Protein 6FCC (pdb70)

Structure (mmCIF, N/CA/C/O backbone):
data_6FCC
#
_entry.id   6FCC
#
_cell.length_a   70.980
_cell.length_b   33.870
_cell.length_c   92.367
_cell.angle_alpha   90.000
_cell.angle_beta   105.920
_cell.angle_gamma   90.000
#
_symmetry.space_group_name_H-M   'I 1 2 1'
#
loop_
_entity.id
_entity.type
_entity.pdbx_description
1 polymer 'ATP phosphoribosyltransferase'
2 non-polymer 'L(+)-TARTARIC ACID'
3 water water
#
loop_
_atom_site.group_PDB
_atom_site.id
_atom_site.type_symbol
_atom_site.label_atom_id
_atom_site.label_alt_id
_atom_site.label_comp_id
_atom_site.label_asym_id
_atom_site.label_entity_id
_atom_site.label_seq_id
_atom_site.pdbx_PDB_ins_code
_atom_site.Cartn_x
_atom_site.Cartn_y
_atom_site.Cartn_z
_atom_site.occupancy
_atom_site.B_iso_or_equiv
_atom_site.auth_seq_id
_atom_site.auth_comp_id
_atom_site.auth_asym_id
_atom_site.auth_atom_id
_atom_site.pdbx_PDB_model_num
ATOM 1 N N . PHE A 1 22 ? 16.670 -14.427 22.391 1.00 35.66 21 PHE A N 1
ATOM 2 C CA . PHE A 1 22 ? 15.872 -13.792 21.292 1.00 34.39 21 PHE A CA 1
ATOM 3 C C . PHE A 1 22 ? 14.816 -14.747 20.732 1.00 33.07 21 PHE A C 1
ATOM 4 O O . PHE A 1 22 ? 15.150 -15.737 20.084 1.00 35.22 21 PHE A O 1
ATOM 12 N N . LEU A 1 23 ? 13.547 -14.423 20.960 1.00 31.25 22 LEU A N 1
ATOM 13 C CA . LEU A 1 23 ? 12.431 -15.304 20.616 1.00 30.28 22 LEU A CA 1
ATOM 14 C C . LEU A 1 23 ? 11.826 -15.060 19.223 1.00 26.82 22 LEU A C 1
ATOM 15 O O . LEU A 1 23 ? 10.947 -15.808 18.790 1.00 28.54 22 LEU A O 1
ATOM 20 N N . GLY A 1 24 ? 12.285 -14.026 18.528 1.00 23.02 23 GLY A N 1
ATOM 21 C CA . GLY A 1 24 ? 11.734 -13.666 17.233 1.00 20.08 23 GLY A CA 1
ATOM 22 C C . GLY A 1 24 ? 12.359 -14.410 16.071 1.00 18.03 23 GLY A C 1
ATOM 23 O O . GLY A 1 24 ? 12.878 -15.520 16.222 1.00 17.34 23 GLY A O 1
ATOM 24 N N . LEU A 1 25 ? 12.284 -13.790 14.896 1.00 15.26 24 LEU A N 1
ATOM 25 C CA . LEU A 1 25 ? 12.865 -14.346 13.683 1.00 13.94 24 LEU A CA 1
ATOM 26 C C . LEU A 1 25 ? 14.201 -13.682 13.407 1.00 12.80 24 LEU A C 1
ATOM 27 O O . LEU A 1 25 ? 14.349 -12.488 13.619 1.00 12.73 24 LEU A O 1
ATOM 32 N N . THR A 1 26 ? 15.151 -14.463 12.905 1.00 11.76 25 THR A N 1
ATOM 33 C CA . THR A 1 26 ? 16.448 -13.974 12.463 1.00 10.99 25 THR A CA 1
ATOM 34 C C . THR A 1 26 ? 16.574 -14.179 10.943 1.00 10.70 25 THR A C 1
ATOM 35 O O . THR A 1 26 ? 16.523 -15.321 10.448 1.00 10.47 25 THR A O 1
ATOM 39 N N . LEU A 1 27 ? 16.705 -13.068 10.217 1.00 10.34 26 LEU A N 1
ATOM 40 C CA . LEU A 1 27 ? 16.779 -13.074 8.761 1.00 10.47 26 LEU A CA 1
ATOM 41 C C . LEU A 1 27 ? 18.229 -12.934 8.283 1.00 10.63 26 LEU A C 1
ATOM 42 O O . LEU A 1 27 ? 18.917 -11.982 8.639 1.00 10.64 26 LEU A O 1
ATOM 47 N N . ALA A 1 28 ? 18.682 -13.874 7.461 1.00 10.87 27 ALA A N 1
ATOM 48 C CA . ALA A 1 28 ? 20.031 -13.804 6.881 1.00 11.30 27 ALA A CA 1
ATOM 49 C C . ALA A 1 28 ? 20.019 -13.147 5.508 1.00 11.71 27 ALA A C 1
ATOM 50 O O . ALA A 1 28 ? 19.381 -13.652 4.598 1.00 11.52 27 ALA A O 1
ATOM 52 N N . LEU A 1 29 ? 20.732 -12.029 5.372 1.00 12.25 28 LEU A N 1
ATOM 53 C CA . LEU A 1 29 ? 20.927 -11.367 4.083 1.00 13.31 28 LEU A CA 1
ATOM 54 C C . LEU A 1 29 ? 22.412 -11.254 3.767 1.00 13.55 28 LEU A C 1
ATOM 55 O O . LEU A 1 29 ? 23.254 -11.602 4.582 1.00 13.45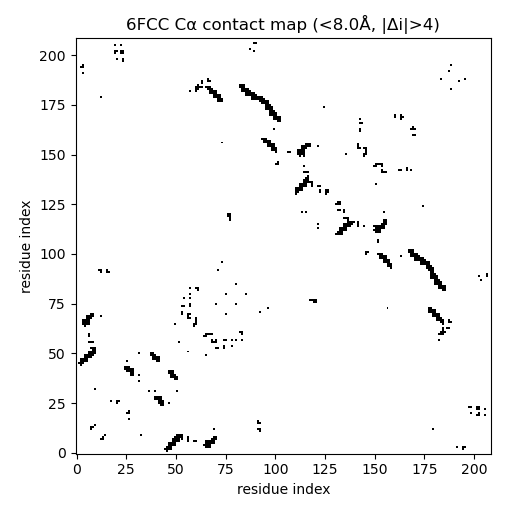 28 LEU A O 1
ATOM 6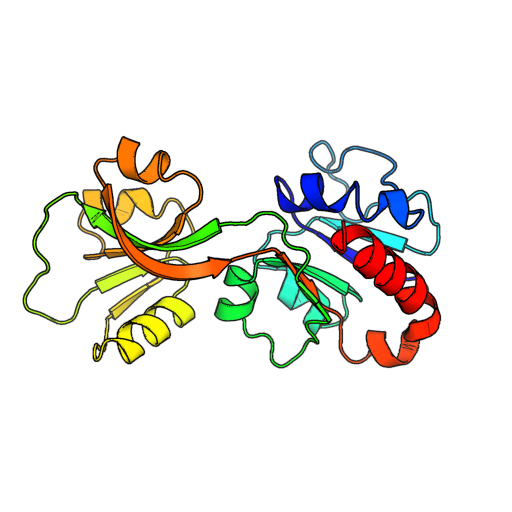0 N N . SER A 1 30 ? 22.717 -10.794 2.561 1.00 14.58 29 SER A N 1
ATOM 61 C CA . SER A 1 30 ? 24.087 -10.451 2.174 1.00 15.33 29 SER A CA 1
ATOM 62 C C . SER A 1 30 ? 24.125 -9.047 1.589 1.00 16.76 29 SER A C 1
ATOM 63 O O . SER A 1 30 ? 23.084 -8.515 1.191 1.00 16.66 29 SER A O 1
ATOM 66 N N . LYS A 1 31 ? 25.325 -8.460 1.542 1.00 18.17 30 LYS A N 1
ATOM 67 C CA . LYS A 1 31 ? 25.528 -7.082 1.057 1.00 19.75 30 LYS A CA 1
ATOM 68 C C . LYS A 1 31 ? 25.324 -6.930 -0.448 1.00 19.44 30 LYS A C 1
ATOM 69 O O . LYS A 1 31 ? 25.231 -7.910 -1.185 1.00 18.48 30 LYS A O 1
ATOM 75 N N . GLY A 1 32 ? 25.268 -5.675 -0.888 1.00 19.81 31 GLY A N 1
ATOM 76 C CA . GLY A 1 32 ? 25.134 -5.344 -2.304 1.00 19.75 31 GLY A CA 1
ATOM 77 C C . GLY A 1 32 ? 23.711 -5.509 -2.785 1.00 20.37 31 GLY A C 1
ATOM 78 O O . GLY A 1 32 ? 22.762 -5.139 -2.086 1.00 18.92 31 GLY A O 1
ATOM 79 N N . ARG A 1 33 ? 23.569 -6.096 -3.968 1.00 21.29 32 ARG A N 1
ATOM 80 C CA . ARG A 1 33 ? 22.294 -6.133 -4.679 1.00 22.04 32 ARG A CA 1
ATOM 81 C C . ARG A 1 33 ? 21.181 -6.854 -3.908 1.00 20.86 32 ARG A C 1
ATOM 82 O O . ARG A 1 33 ? 20.027 -6.434 -3.950 1.00 19.00 32 ARG A O 1
ATOM 90 N N . ILE A 1 34 ? 21.536 -7.932 -3.208 1.00 20.33 33 ILE A N 1
ATOM 91 C CA . ILE A 1 34 ? 20.556 -8.703 -2.439 1.00 20.05 33 ILE A CA 1
ATOM 92 C C . ILE A 1 34 ? 19.948 -7.853 -1.324 1.00 18.76 33 ILE A C 1
ATOM 93 O O . ILE A 1 34 ? 18.729 -7.834 -1.171 1.00 18.14 33 ILE A O 1
ATOM 98 N N . LEU A 1 35 ? 20.791 -7.161 -0.559 1.00 17.82 34 LEU A N 1
ATOM 99 C CA . LEU A 1 35 ? 20.307 -6.250 0.480 1.00 17.33 34 LEU A CA 1
ATOM 100 C C . LEU A 1 35 ? 19.461 -5.114 -0.121 1.00 17.08 34 LEU A C 1
ATOM 101 O O . LEU A 1 35 ? 18.327 -4.874 0.297 1.00 15.89 34 LEU A O 1
ATOM 106 N N . GLU A 1 36 ? 20.037 -4.445 -1.112 1.00 17.22 35 GLU A N 1
ATOM 107 C CA . GLU A 1 36 ? 19.388 -3.351 -1.820 1.00 17.82 35 GLU A CA 1
ATOM 108 C C . GLU A 1 36 ? 17.984 -3.718 -2.309 1.00 17.19 35 GLU A C 1
ATOM 109 O O . GLU A 1 36 ? 17.022 -2.995 -2.046 1.00 16.82 35 GLU A O 1
ATOM 115 N N . GLU A 1 37 ? 17.875 -4.856 -2.988 1.00 16.58 36 GLU A N 1
ATOM 116 C CA . GLU A 1 37 ? 16.615 -5.279 -3.594 1.00 16.52 36 GLU A CA 1
ATOM 117 C C . GLU A 1 37 ? 15.670 -6.003 -2.628 1.00 15.45 36 GLU A C 1
ATOM 118 O O . GLU A 1 37 ? 14.477 -6.104 -2.913 1.00 14.73 36 GLU A O 1
ATOM 124 N N . THR A 1 38 ? 16.178 -6.500 -1.498 1.00 14.48 37 THR A N 1
ATOM 125 C CA . THR A 1 38 ? 15.296 -7.078 -0.470 1.00 14.12 37 THR A CA 1
ATOM 126 C C . THR A 1 38 ? 14.607 -6.012 0.378 1.00 13.87 37 THR A C 1
ATOM 127 O O . THR A 1 38 ? 13.488 -6.220 0.827 1.00 12.89 37 THR A O 1
ATOM 131 N N . MET A 1 39 ? 15.279 -4.885 0.612 1.00 14.59 38 MET A N 1
ATOM 132 C CA . MET A 1 39 ? 14.754 -3.853 1.523 1.00 14.92 38 MET A CA 1
ATOM 133 C C . MET A 1 39 ? 13.336 -3.352 1.202 1.00 14.74 38 MET A C 1
ATOM 134 O O . MET A 1 39 ? 12.543 -3.206 2.121 1.00 15.04 38 MET A O 1
ATOM 139 N N . PRO A 1 40 ? 13.010 -3.113 -0.083 1.00 14.86 39 PRO A N 1
ATOM 140 C CA . PRO A 1 40 ? 11.621 -2.783 -0.439 1.00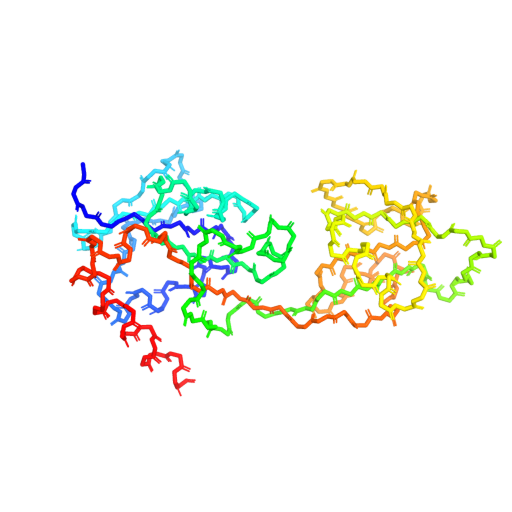 15.09 39 PRO A CA 1
ATOM 141 C C . PRO A 1 40 ? 10.596 -3.844 -0.046 1.00 15.07 39 PRO A C 1
ATOM 142 O O . PRO A 1 40 ? 9.514 -3.495 0.429 1.00 15.31 39 PRO A O 1
ATOM 146 N N A LEU A 1 41 ? 10.925 -5.118 -0.259 0.40 15.10 40 LEU A N 1
ATOM 147 N N B LEU A 1 41 ? 10.946 -5.113 -0.231 0.60 14.98 40 LEU A N 1
ATOM 148 C CA A LEU A 1 41 ? 10.053 -6.221 0.152 0.40 15.26 40 LEU A CA 1
ATOM 149 C CA B LEU A 1 41 ? 10.064 -6.217 0.142 0.60 15.17 40 LEU A CA 1
ATOM 150 C C A LEU A 1 41 ? 9.860 -6.245 1.663 0.40 14.95 40 LEU A C 1
ATOM 151 C C B LEU A 1 41 ? 9.865 -6.249 1.655 0.60 14.85 40 LEU A C 1
ATOM 152 O O A LEU A 1 41 ? 8.737 -6.417 2.139 0.40 15.03 40 LEU A O 1
ATOM 153 O O B LEU A 1 41 ? 8.740 -6.419 2.126 0.60 14.99 40 LEU A O 1
ATOM 162 N N . LEU A 1 42 ? 10.951 -6.070 2.407 1.00 14.71 41 LEU A N 1
ATOM 163 C CA . LEU A 1 42 ? 10.882 -5.945 3.868 1.00 14.79 41 LEU A CA 1
ATOM 164 C C . LEU A 1 42 ? 10.073 -4.723 4.306 1.00 15.28 41 LEU A C 1
ATOM 165 O O . LEU A 1 42 ? 9.276 -4.818 5.249 1.00 15.16 41 LEU A O 1
ATOM 170 N N . ARG A 1 43 ? 10.256 -3.596 3.612 1.00 15.48 42 ARG A N 1
ATOM 171 C CA . ARG A 1 43 ? 9.514 -2.372 3.947 1.00 15.81 42 ARG A CA 1
ATOM 172 C C . ARG A 1 43 ? 8.015 -2.590 3.836 1.00 15.72 42 ARG A C 1
ATOM 173 O O . ARG A 1 43 ? 7.277 -2.220 4.745 1.00 15.35 42 ARG A O 1
ATOM 181 N N . ALA A 1 44 ? 7.573 -3.198 2.731 1.00 15.99 43 ALA A N 1
ATOM 182 C CA . ALA A 1 44 ? 6.149 -3.485 2.533 1.00 15.87 43 ALA A CA 1
ATOM 183 C C . ALA A 1 44 ? 5.596 -4.460 3.580 1.00 16.06 43 ALA A C 1
ATOM 184 O O . ALA A 1 44 ? 4.394 -4.456 3.843 1.00 16.50 43 ALA A O 1
ATOM 186 N N . ALA A 1 45 ? 6.464 -5.288 4.171 1.00 15.55 44 ALA A N 1
ATOM 187 C CA . ALA A 1 45 ? 6.091 -6.198 5.259 1.00 15.30 44 ALA A CA 1
ATOM 188 C C . ALA A 1 45 ? 6.282 -5.641 6.682 1.00 15.68 44 ALA A C 1
ATOM 189 O O . ALA A 1 45 ? 6.196 -6.402 7.661 1.00 16.02 44 ALA A O 1
ATOM 191 N N . GLY A 1 46 ? 6.519 -4.334 6.805 1.00 15.54 45 GLY A N 1
ATOM 192 C CA . GLY A 1 46 ? 6.669 -3.682 8.113 1.00 15.74 45 GLY A CA 1
ATOM 193 C C . GLY A 1 46 ? 8.018 -3.869 8.789 1.00 15.52 45 GLY A C 1
ATOM 194 O O . GLY A 1 46 ? 8.125 -3.734 10.005 1.00 15.89 45 GLY A O 1
ATOM 195 N N . VAL A 1 47 ? 9.053 -4.162 8.009 1.00 14.91 46 VAL A N 1
ATOM 196 C CA . VAL A 1 47 ? 10.378 -4.389 8.551 1.00 14.97 46 VAL A CA 1
ATOM 197 C C . VAL A 1 47 ? 11.342 -3.430 7.874 1.00 15.03 46 VAL A C 1
ATOM 198 O O . VAL A 1 47 ? 11.500 -3.459 6.659 1.00 14.59 46 VAL A O 1
ATOM 202 N N . GLU A 1 48 ? 11.981 -2.581 8.674 1.00 15.64 47 GLU A N 1
ATOM 203 C CA . GLU A 1 48 ? 12.990 -1.659 8.177 1.00 15.67 47 GLU A CA 1
ATOM 204 C C . GLU A 1 48 ? 14.217 -1.686 9.066 1.00 15.67 47 GLU A C 1
ATOM 205 O O . GLU A 1 48 ? 14.115 -1.663 10.305 1.00 14.99 47 GLU A O 1
ATOM 211 N N . LEU A 1 49 ? 15.379 -1.716 8.428 1.00 15.37 48 LEU A N 1
ATOM 212 C CA . LEU A 1 49 ? 16.637 -1.544 9.136 1.00 15.33 48 LEU A CA 1
ATOM 213 C C . LEU A 1 49 ? 16.777 -0.128 9.682 1.00 15.72 48 LEU A C 1
ATOM 214 O O . LEU A 1 49 ? 16.300 0.832 9.071 1.00 16.29 48 LEU A O 1
ATOM 219 N N . LEU A 1 50 ? 17.419 -0.012 10.841 1.00 16.11 49 LEU A N 1
ATOM 220 C CA . LEU A 1 50 ? 17.567 1.271 11.527 1.00 16.85 49 LEU A CA 1
ATOM 221 C C . LEU A 1 50 ? 18.881 1.985 11.195 1.00 17.36 49 LEU A C 1
ATOM 222 O O . LEU A 1 50 ? 19.106 3.099 11.662 1.00 17.66 49 LEU A O 1
ATOM 227 N N . GLU A 1 51 ? 19.735 1.355 10.389 1.00 17.38 50 GLU A N 1
ATOM 228 C CA . GLU A 1 51 ? 20.955 1.987 9.894 1.00 17.53 50 GLU A CA 1
ATOM 229 C C . GLU A 1 51 ? 21.416 1.242 8.668 1.00 17.64 50 GLU A C 1
ATOM 230 O O . GLU A 1 51 ? 20.883 0.177 8.368 1.00 17.34 50 GLU A O 1
ATOM 236 N N . ASP A 1 52 ? 22.411 1.789 7.974 1.00 17.99 51 ASP A N 1
ATOM 237 C CA . ASP A 1 52 ? 22.963 1.120 6.794 1.00 18.65 51 ASP A CA 1
ATOM 238 C C . ASP A 1 52 ? 23.952 0.058 7.271 1.00 18.44 51 ASP A C 1
ATOM 239 O O . ASP A 1 52 ? 24.995 0.404 7.814 1.00 17.22 51 ASP A O 1
ATOM 244 N N . PRO A 1 53 ? 23.638 -1.236 7.054 1.00 19.33 52 PRO A N 1
ATOM 245 C CA . PRO A 1 53 ? 24.581 -2.264 7.488 1.00 19.99 52 PRO A CA 1
ATOM 246 C C . PRO A 1 53 ? 25.928 -2.235 6.756 1.00 21.62 52 PRO A C 1
ATOM 247 O O . PRO A 1 53 ? 26.943 -2.592 7.348 1.00 21.95 52 PRO A O 1
ATOM 251 N N . GLU A 1 54 ? 25.931 -1.767 5.508 1.00 22.53 53 GLU A N 1
ATOM 252 C CA . GLU A 1 54 ? 27.159 -1.650 4.713 1.00 25.06 53 GLU A CA 1
ATOM 253 C C . GLU A 1 54 ? 28.214 -0.757 5.397 1.00 25.13 53 GLU A C 1
ATOM 254 O O . GLU A 1 54 ? 29.398 -0.881 5.105 1.00 26.81 53 GLU A O 1
ATOM 260 N N . ALA A 1 55 ? 27.780 0.155 6.271 1.00 25.13 54 ALA A N 1
ATOM 261 C CA . ALA A 1 55 ? 28.677 1.088 6.954 1.00 24.56 54 ALA A CA 1
ATOM 262 C C . ALA A 1 55 ? 28.999 0.723 8.416 1.00 25.01 54 ALA A C 1
ATOM 263 O O . ALA A 1 55 ? 29.626 1.523 9.118 1.00 23.90 54 ALA A O 1
ATOM 265 N N . SER A 1 56 ? 28.597 -0.464 8.879 1.00 25.30 55 SER A N 1
ATOM 266 C CA . SER A 1 56 ? 28.692 -0.805 10.303 1.00 26.04 55 SER A CA 1
ATOM 267 C C . SER A 1 56 ? 29.487 -2.073 10.591 1.00 27.33 55 SER A C 1
ATOM 268 O O . SER A 1 56 ? 29.522 -2.996 9.786 1.00 26.36 55 SER A O 1
ATOM 271 N N . ARG A 1 57 ? 30.099 -2.078 11.774 1.00 28.31 56 ARG A N 1
ATOM 272 C CA . ARG A 1 57 ? 30.817 -3.224 12.344 1.00 30.04 56 ARG A CA 1
ATOM 273 C C . ARG A 1 57 ? 29.880 -4.202 13.052 1.00 29.51 56 ARG A C 1
ATOM 274 O O . ARG A 1 57 ? 30.275 -5.331 13.353 1.00 29.23 56 ARG A O 1
ATOM 282 N N . LYS A 1 58 ? 28.663 -3.753 13.355 1.00 29.81 57 LYS A N 1
ATOM 283 C CA . LYS A 1 58 ? 27.672 -4.592 14.009 1.00 29.99 57 LYS A CA 1
ATOM 284 C C . LYS A 1 58 ? 27.412 -5.798 13.107 1.00 28.60 57 LYS A C 1
ATOM 285 O O . LYS A 1 58 ? 27.523 -5.717 11.877 1.00 26.04 57 LYS A O 1
ATOM 291 N N . LEU A 1 59 ? 27.122 -6.925 13.741 1.00 28.37 58 LEU A N 1
ATOM 292 C CA . LEU A 1 59 ? 26.926 -8.196 13.042 1.00 27.62 58 LEU A CA 1
ATOM 293 C C . LEU A 1 59 ? 25.442 -8.578 12.958 1.00 25.79 58 LEU A C 1
ATOM 294 O O . LEU A 1 59 ? 24.975 -9.125 11.947 1.00 26.53 58 LEU A O 1
ATOM 299 N N . ILE A 1 60 ? 24.736 -8.315 14.052 1.00 23.43 59 ILE A N 1
ATOM 300 C CA . ILE A 1 60 ? 23.313 -8.514 14.174 1.00 21.94 59 ILE A CA 1
ATOM 301 C C . ILE A 1 60 ? 22.718 -7.111 14.189 1.00 20.43 59 ILE A C 1
ATOM 302 O O . ILE A 1 60 ? 23.203 -6.247 14.921 1.00 20.49 59 ILE A O 1
ATOM 307 N N . PHE A 1 61 ? 21.666 -6.902 13.403 1.00 17.52 60 PHE A N 1
ATOM 308 C CA . PHE A 1 61 ? 21.037 -5.595 13.261 1.00 16.28 60 PHE A CA 1
ATOM 309 C C . PHE A 1 61 ? 19.573 -5.686 13.706 1.00 15.42 60 PHE A C 1
ATOM 310 O O . PHE A 1 61 ? 18.856 -6.599 13.274 1.00 14.89 60 PHE A O 1
ATOM 318 N N . PRO A 1 62 ? 19.125 -4.752 14.571 1.00 15.05 61 PRO A N 1
ATOM 319 C CA . PRO A 1 62 ? 17.701 -4.680 14.894 1.00 14.75 61 PRO A CA 1
ATOM 320 C C . PRO A 1 62 ? 16.940 -4.071 13.723 1.00 14.21 61 PRO A C 1
ATOM 321 O O . PRO A 1 62 ? 17.567 -3.546 12.785 1.00 13.68 61 PRO A O 1
ATOM 325 N N . THR A 1 63 ? 15.610 -4.166 13.767 1.00 13.70 62 THR A N 1
ATOM 326 C CA . THR A 1 63 ? 14.743 -3.544 12.764 1.00 14.04 62 THR A CA 1
ATOM 327 C C . THR A 1 63 ? 13.646 -2.748 13.461 1.00 14.27 62 THR A C 1
ATOM 328 O O . THR A 1 63 ? 13.555 -2.761 14.692 1.00 13.74 62 THR A O 1
ATOM 332 N N . SER A 1 64 ? 12.824 -2.080 12.654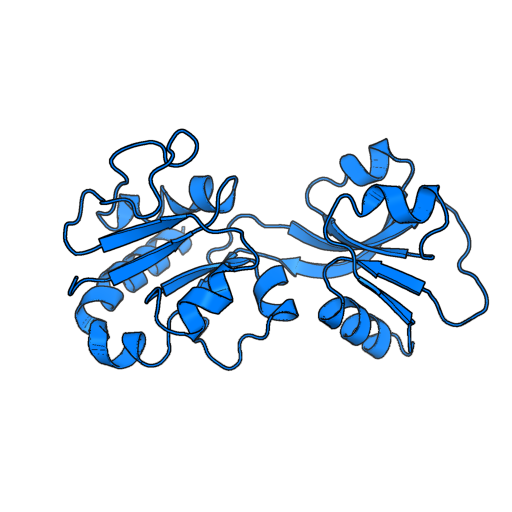 1.00 14.29 63 SER A N 1
ATOM 333 C CA . SER A 1 64 ? 11.593 -1.442 13.114 1.00 15.00 63 SER A CA 1
ATOM 334 C C . SER A 1 64 ? 10.604 -2.415 13.757 1.00 15.75 63 SER A C 1
ATOM 335 O O . SER A 1 64 ? 9.702 -1.988 14.470 1.00 16.20 63 SER A O 1
ATOM 338 N N . ASN A 1 65 ? 10.724 -3.703 13.443 1.00 16.66 64 ASN A N 1
ATOM 339 C CA . ASN A 1 65 ? 9.924 -4.742 14.075 1.00 17.25 64 ASN A CA 1
ATOM 340 C C . ASN A 1 65 ? 10.807 -5.392 15.147 1.00 18.17 64 ASN A C 1
ATOM 341 O O . ASN A 1 65 ? 11.878 -5.943 14.816 1.00 18.61 64 ASN A O 1
ATOM 346 N N . PRO A 1 66 ? 10.390 -5.321 16.432 1.00 18.15 65 PRO A N 1
ATOM 347 C CA . PRO A 1 66 ? 11.178 -5.964 17.485 1.00 18.17 65 PRO A CA 1
ATOM 348 C C . PRO A 1 66 ? 11.198 -7.509 17.441 1.00 17.80 65 PRO A C 1
ATOM 349 O O . PRO A 1 66 ? 12.015 -8.116 18.129 1.00 17.19 65 PRO A O 1
ATOM 353 N N . ASN A 1 67 ? 10.319 -8.126 16.648 1.00 18.05 66 ASN A N 1
ATOM 354 C CA . ASN A 1 67 ? 10.344 -9.579 16.416 1.00 18.33 66 ASN A CA 1
ATOM 355 C C . ASN A 1 67 ? 11.260 -10.046 15.276 1.00 17.37 66 ASN A C 1
ATOM 356 O O . ASN A 1 67 ? 11.330 -11.248 14.991 1.00 17.32 66 ASN A O 1
ATOM 361 N N . VAL A 1 68 ? 11.978 -9.122 14.641 1.00 16.63 67 VAL A N 1
ATOM 362 C CA . VAL A 1 68 ? 12.844 -9.467 13.513 1.00 15.74 67 VAL A CA 1
ATOM 363 C C . VAL A 1 68 ? 14.197 -8.796 13.671 1.00 14.75 67 VAL A C 1
ATOM 364 O O . VAL A 1 68 ? 14.268 -7.594 13.914 1.00 15.22 67 VAL A O 1
ATOM 368 N N . ARG A 1 69 ? 15.254 -9.577 13.510 1.00 13.65 68 ARG A N 1
ATOM 369 C CA . ARG A 1 69 ? 16.611 -9.047 13.435 1.00 13.61 68 ARG A CA 1
ATOM 370 C C . ARG A 1 69 ? 17.288 -9.581 12.171 1.00 12.99 68 ARG A C 1
ATOM 371 O O . ARG A 1 69 ? 16.854 -10.575 11.590 1.00 13.20 68 ARG A O 1
ATOM 379 N N . VAL A 1 70 ? 18.351 -8.916 11.759 1.00 12.48 69 VAL A N 1
ATOM 380 C CA . VAL A 1 70 ? 18.982 -9.187 10.473 1.00 12.25 69 VAL A CA 1
ATOM 381 C C . VAL A 1 70 ? 20.442 -9.522 10.696 1.00 12.18 69 VAL A C 1
ATOM 382 O O . VAL A 1 70 ? 21.112 -8.877 11.507 1.00 12.12 69 VAL A O 1
ATOM 386 N N . LEU A 1 71 ? 20.902 -10.561 10.002 1.00 12.33 70 LEU A N 1
ATOM 387 C CA . LEU A 1 71 ? 22.328 -10.883 9.895 1.00 12.71 70 LEU A CA 1
ATOM 388 C C . LEU A 1 71 ? 22.799 -10.530 8.497 1.00 13.08 70 LEU A C 1
ATOM 389 O O . LEU A 1 71 ? 22.100 -10.787 7.517 1.00 12.42 70 LEU A O 1
ATOM 394 N N . ILE A 1 72 ? 23.982 -9.927 8.408 1.00 13.86 71 ILE A N 1
ATOM 395 C CA . ILE A 1 72 ? 24.587 -9.594 7.131 1.00 14.66 71 ILE A CA 1
ATOM 396 C C . ILE A 1 72 ? 25.750 -10.543 6.984 1.00 14.92 71 ILE A C 1
ATOM 397 O O . ILE A 1 72 ? 26.714 -10.479 7.750 1.00 15.10 71 ILE A O 1
ATOM 402 N N . LEU A 1 73 ? 25.621 -11.454 6.027 1.00 14.29 72 LEU A N 1
ATOM 403 C CA . LEU A 1 73 ? 26.556 -12.555 5.862 1.00 14.43 72 LEU A CA 1
ATOM 404 C C . LEU A 1 73 ? 27.134 -12.476 4.485 1.00 14.81 72 LEU A C 1
ATOM 405 O O . LEU A 1 73 ? 26.571 -11.803 3.624 1.00 14.30 72 LEU A O 1
ATOM 410 N N . ARG A 1 74 ? 28.229 -13.205 4.264 1.00 15.68 73 ARG A N 1
ATOM 411 C CA . ARG A 1 74 ? 28.705 -13.479 2.892 1.00 16.60 73 ARG A CA 1
ATOM 412 C C . ARG A 1 74 ? 27.628 -14.319 2.194 1.00 14.91 73 ARG A C 1
ATOM 413 O O . ARG A 1 74 ? 26.961 -15.120 2.852 1.00 13.38 73 ARG A O 1
ATOM 421 N N . ALA A 1 75 ? 27.434 -14.121 0.886 1.00 13.95 74 ALA A N 1
ATOM 422 C CA . ALA A 1 75 ? 26.362 -14.818 0.160 1.00 13.56 74 ALA A CA 1
ATOM 423 C C . ALA A 1 75 ? 26.438 -16.348 0.342 1.00 12.86 74 ALA A C 1
ATOM 424 O O . ALA A 1 75 ? 25.422 -16.997 0.596 1.00 12.80 74 ALA A O 1
ATOM 426 N N . SER A 1 76 ? 27.656 -16.891 0.273 1.00 12.32 75 SER A N 1
ATOM 427 C CA A SER A 1 76 ? 27.885 -18.334 0.386 0.40 12.21 75 SER A CA 1
ATOM 428 C CA B SER A 1 76 ? 27.897 -18.330 0.393 0.60 12.26 75 SER A CA 1
ATOM 429 C C . SER A 1 76 ? 27.501 -18.913 1.759 1.00 12.03 75 SER A C 1
ATOM 430 O O . SER A 1 76 ? 27.210 -20.104 1.873 1.00 12.51 75 SER A O 1
ATOM 435 N N . ASP A 1 77 ? 27.503 -18.082 2.796 1.00 11.42 76 ASP A N 1
ATOM 436 C CA . ASP A 1 77 ? 27.175 -18.537 4.152 1.00 11.06 76 ASP A CA 1
ATOM 437 C C . ASP A 1 77 ? 25.683 -18.479 4.498 1.00 10.65 76 ASP A C 1
ATOM 438 O O . ASP A 1 77 ? 25.287 -18.976 5.541 1.00 10.51 76 ASP A O 1
ATOM 443 N N . VAL A 1 78 ? 24.865 -17.873 3.647 1.00 10.43 77 VAL A N 1
ATOM 444 C CA . VAL A 1 78 ? 23.432 -17.720 3.946 1.00 10.22 77 VAL A CA 1
ATOM 445 C C . VAL A 1 78 ? 22.721 -19.086 4.081 1.00 10.31 77 VAL A C 1
ATOM 446 O O . VAL A 1 78 ? 21.985 -19.288 5.056 1.00 9.86 77 VAL A O 1
ATOM 450 N N . PRO A 1 79 ? 22.922 -20.014 3.120 1.00 10.30 78 PRO A N 1
ATOM 451 C CA . PRO A 1 79 ? 22.311 -21.349 3.291 1.00 10.45 78 PRO A CA 1
ATOM 452 C C . PRO A 1 79 ? 22.772 -22.082 4.550 1.00 10.22 78 PRO A C 1
ATOM 453 O O . PRO A 1 79 ? 21.960 -22.719 5.224 1.00 10.34 78 PRO A O 1
ATOM 457 N N . THR A 1 80 ? 24.057 -21.946 4.874 1.00 10.01 79 THR A N 1
ATOM 458 C CA . THR A 1 80 ? 24.642 -22.539 6.078 1.00 9.64 79 THR A CA 1
ATOM 459 C C . THR A 1 80 ? 23.968 -22.092 7.378 1.00 9.62 79 THR A C 1
ATOM 460 O O . THR A 1 80 ? 23.586 -22.929 8.180 1.00 9.32 79 THR A O 1
ATOM 464 N N . TYR A 1 81 ? 23.823 -20.779 7.570 1.00 9.47 80 TYR A N 1
ATOM 465 C CA . TYR A 1 81 ? 23.146 -20.239 8.747 1.00 9.58 80 TYR A CA 1
ATOM 466 C C . TYR A 1 81 ? 21.672 -20.664 8.812 1.00 9.59 80 TYR A C 1
ATOM 467 O O . TYR A 1 81 ? 21.184 -21.009 9.872 1.00 9.10 80 TYR A O 1
ATOM 476 N N . VAL A 1 82 ? 20.983 -20.664 7.669 1.00 9.75 81 VAL A N 1
ATOM 477 C CA . VAL A 1 82 ? 19.562 -21.050 7.640 1.00 9.98 81 VAL A CA 1
ATOM 478 C C . VAL A 1 82 ? 19.389 -22.552 7.874 1.00 10.39 81 VAL A C 1
ATOM 479 O O . VAL A 1 82 ? 18.482 -22.968 8.619 1.00 10.29 81 VAL A O 1
ATOM 483 N N . GLU A 1 83 ? 20.253 -23.357 7.255 1.00 10.70 82 GLU A N 1
ATOM 484 C CA . GLU A 1 83 ? 20.225 -24.820 7.437 1.00 11.47 82 GLU A CA 1
ATOM 485 C C . GLU A 1 83 ? 20.383 -25.205 8.897 1.00 11.61 82 GLU A C 1
ATOM 486 O O . GLU A 1 83 ? 19.644 -26.044 9.399 1.00 11.47 82 GLU A O 1
ATOM 492 N N . HIS A 1 84 ? 21.350 -24.585 9.567 1.00 12.10 83 HIS A N 1
ATOM 493 C CA . HIS A 1 84 ? 21.648 -24.906 10.972 1.00 12.33 83 HIS A CA 1
ATOM 494 C C . HIS A 1 84 ? 20.687 -24.287 11.969 1.00 12.39 83 HIS A C 1
ATOM 495 O O . HIS A 1 84 ? 20.712 -24.653 13.138 1.00 12.96 83 HIS A O 1
ATOM 502 N N . GLY A 1 85 ? 19.853 -23.349 11.526 1.00 12.50 84 GLY A N 1
ATOM 503 C CA . GLY A 1 85 ? 18.886 -22.693 12.405 1.00 12.46 84 GLY A CA 1
ATOM 504 C C . GLY A 1 85 ? 19.469 -21.485 13.126 1.00 12.61 84 GLY A C 1
ATOM 505 O O . GLY A 1 85 ? 18.791 -20.895 13.960 1.00 12.61 84 GLY A O 1
ATOM 506 N N . ALA A 1 86 ? 20.707 -21.091 12.807 1.00 12.08 85 ALA A N 1
ATOM 507 C CA . ALA A 1 86 ? 21.281 -19.866 13.383 1.00 12.30 85 ALA A CA 1
ATOM 508 C C . ALA A 1 86 ? 20.566 -18.616 12.844 1.00 12.21 85 ALA A C 1
ATOM 509 O O . ALA A 1 86 ? 20.593 -17.566 13.477 1.00 12.72 85 ALA A O 1
ATOM 511 N N . ALA A 1 87 ? 19.979 -18.748 11.650 1.00 12.30 86 ALA A N 1
ATOM 512 C CA . ALA A 1 87 ? 18.979 -17.835 11.099 1.00 11.95 86 ALA A CA 1
ATOM 513 C C . ALA A 1 87 ? 17.766 -18.686 10.779 1.00 11.89 86 ALA A C 1
ATOM 514 O O . ALA A 1 87 ? 17.909 -19.848 10.406 1.00 11.80 86 ALA A O 1
ATOM 516 N N . ASP A 1 88 ? 16.580 -18.122 10.970 1.00 11.79 87 ASP A N 1
ATOM 517 C CA . ASP A 1 88 ? 15.316 -18.838 10.740 1.00 11.44 87 ASP A CA 1
ATOM 518 C C . ASP A 1 88 ? 14.945 -18.859 9.264 1.00 11.24 87 ASP A C 1
ATOM 519 O O . ASP A 1 88 ? 14.305 -19.799 8.779 1.00 11.11 87 ASP A O 1
ATOM 524 N N . PHE A 1 89 ? 15.337 -17.801 8.568 1.00 11.16 88 PHE A N 1
ATOM 525 C CA . PHE A 1 89 ? 15.078 -17.658 7.141 1.00 11.22 88 PHE A CA 1
ATOM 526 C C . PHE A 1 89 ? 16.078 -16.699 6.518 1.00 10.81 88 PHE A C 1
ATOM 527 O O . PHE A 1 89 ? 16.772 -15.974 7.227 1.00 10.53 88 PHE A O 1
ATOM 535 N N . GLY A 1 90 ? 16.167 -16.726 5.197 1.00 10.23 89 GLY A N 1
ATOM 536 C CA . GLY A 1 90 ? 17.159 -15.931 4.514 1.00 10.19 89 GLY A CA 1
ATOM 537 C C . GLY A 1 90 ? 16.886 -15.748 3.050 1.00 9.97 89 GLY A C 1
ATOM 538 O O . GLY A 1 90 ? 15.992 -16.381 2.476 1.00 9.68 89 GLY A O 1
ATOM 539 N N . VAL A 1 91 ? 17.687 -14.877 2.461 1.00 10.03 90 VAL A N 1
ATOM 540 C CA . VAL A 1 91 ? 17.645 -14.613 1.044 1.00 10.37 90 VAL A CA 1
ATOM 541 C C . VAL A 1 91 ? 18.988 -15.037 0.478 1.00 10.84 90 VAL A C 1
ATOM 542 O O . VAL A 1 91 ? 20.031 -14.475 0.849 1.00 11.00 90 VAL A O 1
ATOM 546 N N . ALA A 1 92 ? 18.949 -16.044 -0.402 1.00 11.27 91 ALA A N 1
ATOM 547 C CA . ALA A 1 92 ? 20.145 -16.608 -1.009 1.00 11.34 91 ALA A CA 1
ATOM 548 C C . ALA A 1 92 ? 19.935 -16.724 -2.506 1.00 11.28 91 ALA A C 1
ATOM 549 O O . ALA A 1 92 ? 18.830 -17.057 -2.957 1.00 10.72 91 ALA A O 1
ATOM 551 N N . GLY A 1 93 ? 20.997 -16.439 -3.261 1.00 10.99 92 GLY A N 1
ATOM 552 C CA . GLY A 1 93 ? 20.994 -16.610 -4.701 1.00 10.92 92 GLY A CA 1
ATOM 553 C C . GLY A 1 93 ? 20.897 -18.078 -5.072 1.00 11.15 92 GLY A C 1
ATOM 554 O O . GLY A 1 93 ? 21.455 -18.931 -4.373 1.00 11.15 92 GLY A O 1
ATOM 555 N N . LYS A 1 94 ? 20.177 -18.375 -6.157 1.00 11.13 93 LYS A N 1
ATOM 556 C CA . LYS A 1 94 ? 20.050 -19.750 -6.660 1.00 11.67 93 LYS A CA 1
ATOM 557 C C . LYS A 1 94 ? 21.405 -20.390 -6.920 1.00 11.29 93 LYS A C 1
ATOM 558 O O . LYS A 1 94 ? 21.579 -21.584 -6.716 1.00 11.65 93 LYS A O 1
ATOM 564 N N . ASP A 1 95 ? 22.346 -19.595 -7.409 1.00 11.05 94 ASP A N 1
ATOM 565 C CA . ASP A 1 95 ? 23.717 -20.068 -7.637 1.00 10.66 94 ASP A CA 1
ATOM 566 C C . ASP A 1 95 ? 24.335 -20.651 -6.355 1.00 10.56 94 ASP A C 1
ATOM 567 O O . ASP A 1 95 ? 24.871 -21.751 -6.381 1.00 10.78 94 ASP A O 1
ATOM 572 N N . VAL A 1 96 ? 24.184 -19.945 -5.236 1.00 10.50 95 VAL A N 1
ATOM 573 C CA . VAL A 1 96 ? 24.715 -20.396 -3.942 1.00 10.79 95 VAL A CA 1
ATOM 574 C C . VAL A 1 96 ? 23.995 -21.672 -3.473 1.00 10.76 95 VAL A C 1
ATOM 575 O O . VAL A 1 96 ? 24.623 -22.612 -2.995 1.00 10.58 95 VAL A O 1
ATOM 579 N N . LEU A 1 97 ? 22.672 -21.690 -3.629 1.00 11.11 96 LEU A N 1
ATOM 580 C CA . LEU A 1 97 ? 21.851 -22.843 -3.258 1.00 11.40 96 LEU A CA 1
ATOM 581 C C . LEU A 1 97 ? 22.191 -24.097 -4.028 1.00 11.55 96 LEU A C 1
ATOM 582 O O . LEU A 1 97 ? 22.281 -25.171 -3.453 1.00 12.10 96 LEU A O 1
ATOM 587 N N . LEU A 1 98 ? 22.374 -23.963 -5.337 1.00 11.75 97 LEU A N 1
ATOM 588 C CA . LEU A 1 98 ? 22.746 -25.098 -6.167 1.00 11.76 97 LEU A CA 1
ATOM 589 C C . LEU A 1 98 ? 24.096 -25.662 -5.757 1.00 11.88 97 LEU A C 1
ATOM 590 O O . LEU A 1 98 ? 24.279 -26.879 -5.705 1.00 11.78 97 LEU A O 1
ATOM 595 N N . GLU A 1 99 ? 25.034 -24.768 -5.477 1.00 11.80 98 GLU A N 1
ATOM 596 C CA . GLU A 1 99 ? 26.395 -25.152 -5.107 1.00 12.13 98 GLU A CA 1
ATOM 597 C C . GLU A 1 99 ? 26.471 -25.744 -3.697 1.00 12.54 98 GLU A C 1
ATOM 598 O O . GLU A 1 99 ? 27.119 -26.768 -3.473 1.00 12.59 98 GLU A O 1
ATOM 604 N N . HIS A 1 100 ? 25.811 -25.085 -2.754 1.00 13.25 99 HIS A N 1
ATOM 605 C CA . HIS A 1 100 ? 25.773 -25.554 -1.368 1.00 14.08 99 HIS A CA 1
ATOM 606 C C . HIS A 1 100 ? 24.959 -26.838 -1.238 1.00 14.43 99 HIS A C 1
ATOM 607 O O . HIS A 1 100 ? 25.369 -27.758 -0.538 1.00 14.85 99 HIS A O 1
ATOM 614 N N . GLY A 1 101 ? 23.818 -26.886 -1.911 1.00 14.78 100 GLY A N 1
ATOM 615 C CA . GLY A 1 101 ? 22.826 -27.926 -1.700 1.00 15.06 100 GLY A CA 1
ATOM 616 C C . GLY A 1 101 ? 21.678 -27.356 -0.889 1.00 15.29 100 GLY A C 1
ATOM 617 O O . GLY A 1 101 ? 21.894 -26.736 0.160 1.00 15.35 100 GLY A O 1
ATOM 618 N N . ALA A 1 102 ? 20.459 -27.582 -1.370 1.00 15.42 101 ALA A N 1
ATOM 619 C CA . ALA A 1 102 ? 19.245 -27.043 -0.751 1.00 15.82 101 ALA A CA 1
ATOM 620 C C . ALA A 1 102 ? 18.364 -28.118 -0.117 1.00 15.76 101 ALA A C 1
ATOM 621 O O . ALA A 1 102 ? 17.221 -27.837 0.215 1.00 15.22 101 ALA A O 1
ATOM 623 N N . ASN A 1 103 ? 18.899 -29.328 0.079 1.00 15.94 102 ASN A N 1
ATOM 624 C CA . ASN A 1 103 ? 18.124 -30.445 0.625 1.00 16.06 102 ASN A CA 1
ATOM 625 C C . ASN A 1 103 ? 17.700 -30.268 2.086 1.00 15.35 102 ASN A C 1
ATOM 626 O O . ASN A 1 103 ? 16.811 -30.989 2.541 1.00 14.27 102 ASN A O 1
ATOM 631 N N . HIS A 1 104 ? 18.350 -29.359 2.829 1.00 14.82 103 HIS A N 1
ATOM 632 C CA . HIS A 1 104 ? 18.077 -29.188 4.269 1.00 14.64 103 HIS A CA 1
ATOM 633 C C . HIS A 1 104 ? 17.565 -27.805 4.655 1.00 14.24 103 HIS A C 1
ATOM 634 O O . HIS A 1 104 ? 17.690 -27.378 5.801 1.00 14.15 103 HIS A O 1
ATOM 641 N N . VAL A 1 105 ? 16.982 -27.127 3.675 1.00 13.55 104 VAL A N 1
ATOM 642 C CA . VAL A 1 105 ? 16.172 -25.942 3.879 1.00 13.43 104 VAL A CA 1
ATOM 643 C C . VAL A 1 105 ? 14.956 -26.123 2.966 1.00 13.52 104 VAL A C 1
ATOM 644 O O . VAL A 1 105 ? 14.950 -27.023 2.105 1.00 13.18 104 VAL A O 1
ATOM 648 N N . TYR A 1 106 ? 13.925 -25.307 3.163 1.00 13.57 105 TYR A N 1
ATOM 649 C CA . TYR A 1 106 ? 12.843 -25.197 2.184 1.00 13.91 105 TYR A CA 1
ATOM 650 C C . TYR A 1 106 ? 13.027 -23.928 1.390 1.00 13.80 105 TYR A C 1
ATOM 651 O O . TYR A 1 106 ? 13.224 -22.865 1.973 1.00 13.15 105 TYR A O 1
ATOM 660 N N . GLU A 1 107 ? 12.934 -24.034 0.069 1.00 14.55 106 GLU A N 1
ATOM 661 C CA . GLU A 1 107 ? 12.880 -22.863 -0.792 1.00 15.52 106 GLU A CA 1
ATOM 662 C C . GLU A 1 107 ? 11.405 -22.530 -0.978 1.00 15.75 106 GLU A C 1
ATOM 663 O O . GLU A 1 107 ? 10.681 -23.304 -1.597 1.00 15.35 106 GLU A O 1
ATOM 669 N N . LEU A 1 108 ? 10.963 -21.394 -0.439 1.00 15.77 107 LEU A N 1
ATOM 670 C CA . LEU A 1 108 ? 9.540 -21.023 -0.499 1.00 16.79 107 LEU A CA 1
ATOM 671 C C . LEU A 1 108 ? 9.169 -20.106 -1.672 1.00 17.01 107 LEU A C 1
ATOM 672 O O . LEU A 1 108 ? 8.091 -20.258 -2.247 1.00 17.30 107 LEU A O 1
ATOM 677 N N . LEU A 1 109 ? 10.047 -19.169 -2.027 1.00 16.32 108 LEU A N 1
ATOM 678 C CA . LEU A 1 109 ? 9.724 -18.147 -3.024 1.00 16.20 108 LEU A CA 1
ATOM 679 C C . LEU A 1 109 ? 10.891 -17.832 -3.937 1.00 15.47 108 LEU A C 1
ATOM 680 O O . LEU A 1 109 ? 12.016 -17.703 -3.483 1.00 14.42 108 LEU A O 1
ATOM 685 N N . ASP A 1 110 ? 10.608 -17.695 -5.228 1.00 15.03 109 ASP A N 1
ATOM 686 C CA . ASP A 1 110 ? 11.530 -17.032 -6.116 1.00 15.06 109 ASP A CA 1
ATOM 687 C C . ASP A 1 110 ? 11.195 -15.551 -6.032 1.00 15.04 109 ASP A C 1
ATOM 688 O O . ASP A 1 110 ? 10.122 -15.139 -6.443 1.00 14.71 109 ASP A O 1
ATOM 693 N N . LEU A 1 111 ? 12.117 -14.760 -5.493 1.00 15.11 110 LEU A N 1
ATOM 694 C CA . LEU A 1 111 ? 11.894 -13.330 -5.305 1.00 15.66 110 LEU A CA 1
ATOM 695 C C . LEU A 1 111 ? 12.169 -12.492 -6.551 1.00 16.72 110 LEU A C 1
ATOM 696 O O . LEU A 1 111 ? 11.884 -11.290 -6.548 1.00 16.89 110 LEU A O 1
ATOM 701 N N . LYS A 1 112 ? 12.736 -13.109 -7.591 1.00 18.62 111 LYS A N 1
ATOM 702 C CA . LYS A 1 112 ? 12.996 -12.454 -8.876 1.00 20.11 111 LYS A CA 1
ATOM 703 C C . LYS A 1 112 ? 13.972 -11.271 -8.774 1.00 20.72 111 LYS A C 1
ATOM 704 O O . LYS A 1 112 ? 13.971 -10.387 -9.638 1.00 21.38 111 LYS A O 1
ATOM 710 N N . ILE A 1 113 ? 14.816 -11.267 -7.741 1.00 19.56 112 ILE A N 1
ATOM 711 C CA . ILE A 1 113 ? 15.757 -10.170 -7.525 1.00 19.38 112 ILE A CA 1
ATOM 712 C C . ILE A 1 113 ? 17.188 -10.639 -7.754 1.00 18.22 112 ILE A C 1
ATOM 713 O O . ILE A 1 113 ? 17.479 -11.838 -7.744 1.00 16.26 112 ILE A O 1
ATOM 718 N N . ALA A 1 114 ? 18.064 -9.665 -7.991 1.00 17.65 113 ALA A N 1
ATOM 719 C CA . ALA A 1 114 ? 19.467 -9.902 -8.289 1.00 17.71 113 ALA A CA 1
ATOM 720 C C . ALA A 1 114 ? 19.591 -10.950 -9.383 1.00 17.63 113 ALA A C 1
ATOM 721 O O . ALA A 1 114 ? 20.333 -11.918 -9.239 1.0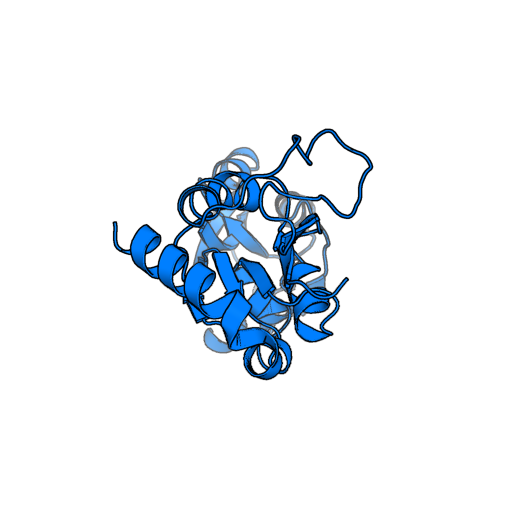0 17.12 113 ALA A O 1
ATOM 723 N N . GLN A 1 115 ? 18.824 -10.769 -10.466 1.00 17.55 114 GLN A N 1
ATOM 724 C CA . GLN A 1 115 ? 18.776 -11.762 -11.538 1.00 17.95 114 GLN A CA 1
ATOM 725 C C . GLN A 1 115 ? 20.105 -11.741 -12.330 1.00 17.32 114 GLN A C 1
ATOM 726 O O . GLN A 1 115 ? 20.721 -10.686 -12.517 1.00 16.80 114 GLN A O 1
ATOM 732 N N . CYS A 1 116 ? 20.564 -12.926 -12.721 1.00 16.77 115 CYS A N 1
ATOM 733 C CA . CYS A 1 116 ? 21.820 -13.089 -13.462 1.00 16.14 115 CYS A CA 1
ATOM 734 C C . CYS A 1 116 ? 21.841 -14.493 -14.076 1.00 14.94 115 CYS A C 1
ATOM 735 O O . CYS A 1 116 ? 20.856 -15.228 -13.986 1.00 13.92 115 CYS A O 1
ATOM 738 N N . LYS A 1 117 ? 22.937 -14.859 -14.726 1.00 13.70 116 LYS A N 1
ATOM 739 C CA . LYS A 1 117 ? 23.045 -16.181 -15.322 1.00 13.61 116 LYS A CA 1
ATOM 740 C C . LYS A 1 117 ? 24.302 -16.864 -14.833 1.00 12.65 116 LYS A C 1
ATOM 741 O O . LYS A 1 117 ? 25.340 -16.212 -14.729 1.00 12.27 116 LYS A O 1
ATOM 747 N N . LEU A 1 118 ? 24.215 -18.166 -14.543 1.00 11.61 117 LEU A N 1
ATOM 748 C CA . LEU A 1 118 ? 25.408 -19.003 -14.470 1.00 11.21 117 LEU A CA 1
ATOM 749 C C . LEU A 1 118 ? 25.794 -19.348 -15.909 1.00 10.82 117 LEU A C 1
ATOM 750 O O . LEU A 1 118 ? 24.940 -19.775 -16.689 1.00 10.04 117 LEU A O 1
ATOM 755 N N . MET A 1 119 ? 27.072 -19.162 -16.236 1.00 10.75 118 MET A N 1
ATOM 756 C CA . MET A 1 119 ? 27.584 -19.376 -17.594 1.00 11.04 118 MET A CA 1
ATOM 757 C C . MET A 1 119 ? 28.987 -19.947 -17.542 1.00 11.07 118 MET A C 1
ATOM 758 O O . MET A 1 119 ? 29.675 -19.870 -16.519 1.00 10.46 118 MET A O 1
ATOM 763 N N . THR A 1 120 ? 29.386 -20.544 -18.656 1.00 11.27 119 THR A N 1
ATOM 764 C CA . THR A 1 120 ? 30.771 -20.880 -18.905 1.00 11.59 119 THR A CA 1
ATOM 765 C C . THR A 1 120 ? 31.359 -19.740 -19.707 1.00 11.80 119 THR A C 1
ATOM 766 O O . THR A 1 120 ? 30.626 -19.033 -20.421 1.00 12.04 119 THR A O 1
ATOM 770 N N . ALA A 1 121 ? 32.665 -19.539 -19.584 1.00 11.69 120 ALA A N 1
ATOM 771 C CA . ALA A 1 121 ? 33.346 -18.529 -20.376 1.00 11.86 120 ALA A CA 1
ATOM 772 C C . ALA A 1 121 ? 34.822 -18.855 -20.549 1.00 12.18 120 ALA A C 1
ATOM 773 O O . ALA A 1 121 ? 35.413 -19.570 -19.748 1.00 11.97 120 ALA A O 1
ATOM 775 N N . GLY A 1 122 ? 35.407 -18.334 -21.617 1.00 12.85 121 GLY A N 1
ATOM 776 C CA . GLY A 1 122 ? 36.829 -18.491 -21.875 1.00 13.35 121 GLY A CA 1
ATOM 777 C C . GLY A 1 122 ? 37.343 -17.344 -22.705 1.00 14.27 121 GLY A C 1
ATOM 778 O O . GLY A 1 122 ? 36.611 -16.390 -22.993 1.00 13.78 121 GLY A O 1
ATOM 779 N N . VAL A 1 123 ? 38.600 -17.452 -23.111 1.00 15.36 122 VAL A N 1
ATOM 780 C CA . VAL A 1 123 ? 39.244 -16.408 -23.911 1.00 16.69 122 VAL A CA 1
ATOM 781 C C . VAL A 1 123 ? 38.540 -16.351 -25.253 1.00 18.25 122 VAL A C 1
ATOM 782 O O . VAL A 1 123 ? 38.244 -17.389 -25.849 1.00 17.76 122 VAL A O 1
ATOM 786 N N . LYS A 1 124 ? 38.265 -15.134 -25.715 1.00 20.70 123 LYS A N 1
ATOM 787 C CA . LYS A 1 124 ? 37.496 -14.939 -26.938 1.00 23.27 123 LYS A CA 1
ATOM 788 C C . LYS A 1 124 ? 38.167 -15.668 -28.104 1.00 25.11 123 LYS A C 1
ATOM 789 O O . LYS A 1 124 ? 39.379 -15.562 -28.278 1.00 24.84 123 LYS A O 1
ATOM 795 N N . ASP A 1 125 ? 37.372 -16.457 -28.831 1.00 28.24 124 ASP A N 1
ATOM 796 C CA . ASP A 1 125 ? 37.804 -17.228 -30.015 1.00 30.37 124 ASP A CA 1
ATOM 797 C C . ASP A 1 125 ? 38.895 -18.291 -29.780 1.00 31.39 124 ASP A C 1
ATOM 798 O O . ASP A 1 125 ? 39.464 -18.809 -30.747 1.00 32.22 124 ASP A O 1
ATOM 803 N N . ALA A 1 126 ? 39.176 -18.633 -28.521 1.00 31.62 125 ALA A N 1
ATOM 804 C CA . ALA A 1 126 ? 40.208 -19.618 -28.204 1.00 31.86 125 ALA A CA 1
ATOM 805 C C . ALA A 1 126 ? 39.610 -21.007 -28.403 1.00 32.93 125 ALA A C 1
ATOM 806 O O . ALA A 1 126 ? 38.496 -21.260 -27.945 1.00 33.02 125 ALA A O 1
ATOM 808 N N . PRO A 1 127 ? 40.334 -21.910 -29.096 1.00 34.53 126 PRO A N 1
ATOM 809 C CA . PRO A 1 127 ? 39.792 -23.255 -29.299 1.00 34.60 126 PRO A CA 1
ATOM 810 C C . PRO A 1 127 ? 39.905 -24.091 -28.026 1.00 34.43 126 PRO A C 1
ATOM 811 O O . PRO A 1 127 ? 40.872 -23.938 -27.285 1.00 34.13 126 PRO A O 1
ATOM 815 N N . LEU A 1 128 ? 38.916 -24.949 -27.773 1.00 34.89 127 LEU A N 1
ATOM 816 C CA . LEU A 1 128 ? 38.992 -25.899 -26.659 1.00 35.27 127 LEU A CA 1
ATOM 817 C C . LEU A 1 128 ? 40.083 -26.938 -26.916 1.00 35.23 127 LEU A C 1
ATOM 818 O O . LEU A 1 128 ? 40.278 -27.348 -28.061 1.00 35.43 127 LEU A O 1
ATOM 823 N N . PRO A 1 129 ? 40.788 -27.374 -25.857 1.00 35.37 128 PRO A N 1
ATOM 824 C CA . PRO A 1 129 ? 41.798 -28.412 -26.046 1.00 35.51 128 PRO A CA 1
ATOM 825 C C . PRO A 1 129 ? 41.173 -29.795 -26.218 1.00 35.49 128 PRO A C 1
ATOM 826 O O . PRO A 1 129 ? 40.064 -30.054 -25.728 1.00 34.72 128 PRO A O 1
ATOM 830 N N . ASN A 1 130 ? 41.890 -30.670 -26.915 1.00 36.65 129 ASN A N 1
ATOM 831 C CA . ASN A 1 130 ? 41.489 -32.067 -27.052 1.00 35.91 129 ASN A CA 1
ATOM 832 C C . ASN A 1 130 ? 42.049 -32.842 -25.871 1.00 34.38 129 ASN A C 1
ATOM 833 O O . ASN A 1 130 ? 43.100 -33.490 -25.962 1.00 33.97 129 ASN A O 1
ATOM 838 N N . ARG A 1 131 ? 41.334 -32.721 -24.755 1.00 30.56 130 ARG A N 1
ATOM 839 C CA . ARG A 1 131 ? 41.592 -33.486 -23.536 1.00 28.68 130 ARG A CA 1
ATOM 840 C C . ARG A 1 131 ? 40.490 -33.168 -22.519 1.00 26.94 130 ARG A C 1
ATOM 841 O O . ARG A 1 131 ? 39.605 -32.343 -22.783 1.00 27.26 130 ARG A O 1
ATOM 849 N N . ARG A 1 132 ? 40.546 -33.831 -21.367 1.00 24.85 131 ARG A N 1
ATOM 850 C CA . ARG A 1 132 ? 39.710 -33.476 -20.224 1.00 23.28 131 ARG A CA 1
ATOM 851 C C . ARG A 1 132 ? 39.896 -31.977 -19.969 1.00 21.75 131 ARG A C 1
ATOM 852 O O . ARG A 1 132 ? 41.027 -31.492 -19.872 1.00 21.09 131 ARG A O 1
ATOM 860 N N . LEU A 1 133 ? 38.789 -31.247 -19.903 1.00 20.28 132 LEU A N 1
ATOM 861 C CA . LEU A 1 133 ? 38.828 -29.802 -19.675 1.00 19.58 132 LEU A CA 1
ATOM 862 C C . LEU A 1 133 ? 39.107 -29.525 -18.197 1.00 19.04 132 LEU A C 1
ATOM 863 O O . LEU A 1 133 ? 38.703 -30.303 -17.340 1.00 19.69 132 LEU A O 1
ATOM 868 N N . ARG A 1 134 ? 39.801 -28.424 -17.915 1.00 18.56 133 ARG A N 1
ATOM 869 C CA . ARG A 1 134 ? 39.998 -27.939 -16.545 1.00 18.25 133 ARG A CA 1
ATOM 870 C C . ARG A 1 134 ? 39.139 -26.699 -16.347 1.00 16.00 133 ARG A C 1
ATOM 871 O O . ARG A 1 134 ? 39.282 -25.723 -17.082 1.00 14.99 133 ARG A O 1
ATOM 879 N N . ILE A 1 135 ? 38.233 -26.757 -15.372 1.00 14.47 134 ILE A N 1
ATOM 880 C CA . ILE A 1 135 ? 37.275 -25.688 -15.124 1.00 13.59 134 ILE A CA 1
ATOM 881 C C . ILE A 1 135 ? 37.678 -24.968 -13.832 1.00 13.06 134 ILE A C 1
ATOM 882 O O . ILE A 1 135 ? 37.658 -25.562 -12.755 1.00 12.96 134 ILE A O 1
ATOM 887 N N . ALA A 1 136 ? 38.042 -23.695 -13.943 1.00 12.71 135 ALA A N 1
ATOM 888 C CA . ALA A 1 136 ? 38.388 -22.877 -12.779 1.00 12.24 135 ALA A CA 1
ATOM 889 C C . ALA A 1 136 ? 37.139 -22.160 -12.310 1.00 11.97 135 ALA A C 1
ATOM 890 O O . ALA A 1 136 ? 36.524 -21.436 -13.079 1.00 12.59 135 ALA A O 1
ATOM 892 N N . THR A 1 137 ? 36.745 -22.359 -11.063 1.00 11.55 136 THR A N 1
ATOM 893 C CA . THR A 1 137 ? 35.459 -21.835 -10.596 1.00 11.85 136 THR A CA 1
ATOM 894 C C . THR A 1 137 ? 35.311 -21.932 -9.085 1.00 12.11 136 THR A C 1
ATOM 895 O O . THR A 1 137 ? 35.970 -22.728 -8.438 1.00 11.41 136 THR A O 1
ATOM 899 N N . LYS A 1 138 ? 34.435 -21.097 -8.551 1.00 13.01 137 LYS A N 1
ATOM 900 C CA . LYS A 1 138 ? 33.950 -21.218 -7.178 1.00 13.87 137 LYS A CA 1
ATOM 901 C C . LYS A 1 138 ? 32.848 -22.265 -7.133 1.00 13.10 137 LYS A C 1
ATOM 902 O O . LYS A 1 138 ? 32.601 -22.860 -6.101 1.00 13.32 137 LYS A O 1
ATOM 908 N N . TYR A 1 139 ? 32.178 -22.466 -8.264 1.00 12.58 138 TYR A N 1
ATOM 909 C CA . TYR A 1 139 ? 31.023 -23.336 -8.338 1.00 12.25 138 TYR A CA 1
ATOM 910 C C . TYR A 1 139 ? 31.407 -24.735 -8.830 1.00 12.17 138 TYR A C 1
ATOM 911 O O . TYR A 1 139 ? 31.048 -25.135 -9.946 1.00 11.31 138 TYR A O 1
ATOM 920 N N . VAL A 1 140 ? 32.154 -25.456 -7.992 1.00 12.32 139 VAL A N 1
ATOM 921 C CA . VAL A 1 140 ? 32.730 -26.761 -8.365 1.00 12.56 139 VAL A CA 1
ATOM 922 C C . VAL A 1 140 ? 31.649 -27.804 -8.614 1.00 12.20 139 VAL A C 1
ATOM 923 O O . VAL A 1 140 ? 31.732 -28.555 -9.585 1.00 11.89 139 VAL A O 1
ATOM 927 N N . ASN A 1 141 ? 30.622 -27.819 -7.763 1.00 12.02 140 ASN A N 1
ATOM 928 C CA . ASN A 1 141 ? 29.518 -28.765 -7.915 1.00 12.13 140 ASN A CA 1
ATOM 929 C C . ASN A 1 141 ? 28.669 -28.495 -9.157 1.00 11.56 140 ASN A C 1
ATOM 930 O O . ASN A 1 141 ? 28.372 -29.415 -9.926 1.00 11.12 140 ASN A O 1
ATOM 935 N N . VAL A 1 142 ? 28.288 -27.236 -9.335 1.00 11.11 141 VAL A N 1
ATOM 936 C CA . VAL A 1 142 ? 27.543 -26.796 -10.520 1.00 11.19 141 VAL A CA 1
ATOM 937 C C . VAL A 1 142 ? 28.348 -27.106 -11.790 1.00 11.11 141 VAL A C 1
ATOM 938 O O . VAL A 1 142 ? 27.789 -27.615 -12.757 1.00 10.95 141 VAL A O 1
ATOM 942 N N . ALA A 1 143 ? 29.651 -26.815 -11.776 1.00 11.01 142 ALA A N 1
ATOM 943 C CA . ALA A 1 143 ? 30.491 -27.055 -12.943 1.00 11.45 142 ALA A CA 1
ATOM 944 C C . ALA A 1 143 ? 30.514 -28.531 -13.307 1.00 12.03 142 ALA A C 1
ATOM 945 O O . ALA A 1 143 ? 30.310 -28.868 -14.458 1.00 11.87 142 ALA A O 1
ATOM 947 N N . ARG A 1 144 ? 30.702 -29.409 -12.325 1.00 13.34 143 ARG A N 1
ATOM 948 C CA . ARG A 1 144 ? 30.746 -30.850 -12.614 1.00 14.62 143 ARG A CA 1
ATOM 949 C C . ARG A 1 144 ? 29.413 -31.367 -13.156 1.00 14.11 143 ARG A C 1
ATOM 950 O O . ARG A 1 144 ? 29.395 -32.127 -14.125 1.00 13.23 143 ARG A O 1
ATOM 958 N N . ALA A 1 145 ? 28.319 -30.931 -12.535 1.00 13.39 144 ALA A N 1
ATOM 959 C CA 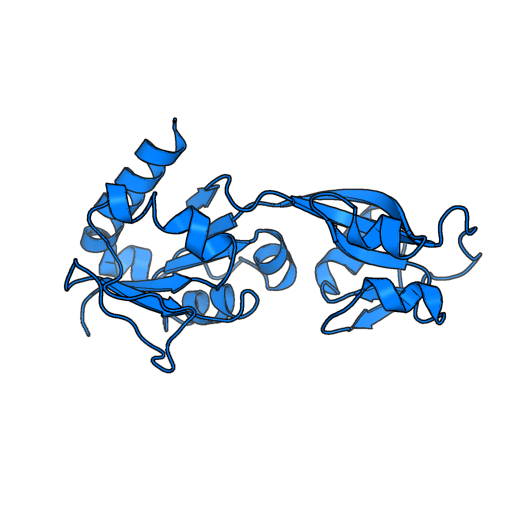. ALA A 1 145 ? 26.970 -31.305 -12.945 1.00 13.34 144 ALA A CA 1
ATOM 960 C C . ALA A 1 145 ? 26.621 -30.804 -14.345 1.00 12.82 144 ALA A C 1
ATOM 961 O O . ALA A 1 145 ? 26.092 -31.560 -15.146 1.00 12.45 144 ALA A O 1
ATOM 963 N N . TYR A 1 146 ? 26.912 -29.539 -14.643 1.00 12.83 145 TYR A N 1
ATOM 964 C CA . TYR A 1 146 ? 26.620 -28.994 -15.964 1.00 12.68 145 TYR A CA 1
ATOM 965 C C . TYR A 1 146 ? 27.411 -29.731 -17.044 1.00 12.67 145 TYR A C 1
ATOM 966 O O . TYR A 1 146 ? 26.835 -30.150 -18.055 1.00 12.57 145 TYR A O 1
ATOM 975 N N . PHE A 1 147 ? 28.720 -29.889 -16.840 1.00 11.90 146 PHE A N 1
ATOM 976 C CA . PHE A 1 147 ? 29.540 -30.556 -17.852 1.00 11.70 146 PHE A CA 1
ATOM 977 C C . PHE A 1 147 ? 29.163 -32.036 -17.984 1.00 11.63 146 PHE A C 1
ATOM 978 O O . PHE A 1 147 ? 29.145 -32.559 -19.096 1.00 10.83 146 PHE A O 1
ATOM 986 N N . ALA A 1 148 ? 28.782 -32.680 -16.880 1.00 11.87 147 ALA A N 1
ATOM 987 C CA . ALA A 1 148 ? 28.237 -34.044 -16.951 1.00 12.78 147 ALA A CA 1
ATOM 988 C C . ALA A 1 148 ? 27.007 -34.128 -17.875 1.00 13.26 147 AL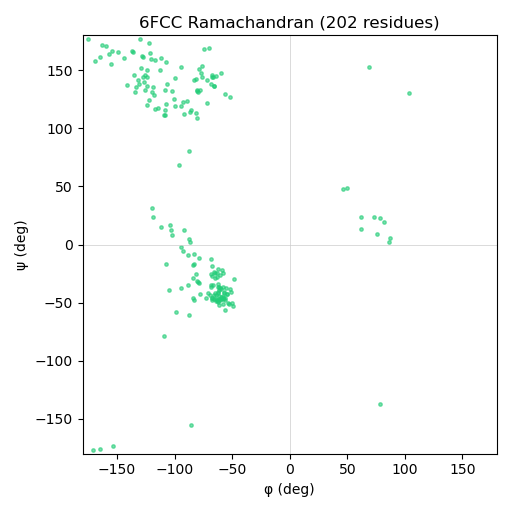A A C 1
ATOM 989 O O . ALA A 1 148 ? 26.890 -35.065 -18.659 1.00 13.36 147 ALA A O 1
ATOM 991 N N . SER A 1 149 ? 26.123 -33.134 -17.811 1.00 14.01 148 SER A N 1
ATOM 992 C CA . SER A 1 149 ? 24.963 -33.065 -18.719 1.00 14.73 148 SER A CA 1
ATOM 993 C C . SER A 1 149 ? 25.361 -32.869 -20.194 1.00 14.90 148 SER A C 1
ATOM 994 O O . SER A 1 149 ? 24.603 -33.231 -21.089 1.00 14.65 148 SER A O 1
ATOM 997 N N . GLN A 1 150 ? 26.546 -32.303 -20.430 1.00 15.31 149 GLN A N 1
ATOM 998 C CA . GLN A 1 150 ? 27.112 -32.165 -21.776 1.00 16.23 149 GLN A CA 1
ATOM 999 C C . GLN A 1 150 ? 27.924 -33.381 -22.237 1.00 16.35 149 GLN A C 1
ATOM 1000 O O . GLN A 1 150 ? 28.534 -33.341 -23.309 1.00 16.64 149 GLN A O 1
ATOM 1006 N N . GLY A 1 151 ? 27.944 -34.448 -21.437 1.00 16.31 150 GLY A N 1
ATOM 1007 C CA . GLY A 1 151 ? 28.712 -35.643 -21.749 1.00 16.67 150 GLY A CA 1
ATOM 1008 C C . GLY A 1 151 ? 30.188 -35.581 -21.402 1.00 17.52 150 GLY A C 1
ATOM 1009 O O . GLY A 1 151 ? 30.971 -36.398 -21.909 1.00 17.57 150 GLY A O 1
ATOM 1010 N N . GLN A 1 152 ? 30.564 -34.654 -20.513 1.00 17.75 151 GLN A N 1
ATOM 1011 C CA . GLN A 1 152 ? 31.961 -34.415 -20.180 1.00 18.73 151 GLN A CA 1
ATOM 1012 C C . GLN A 1 152 ? 32.261 -34.586 -18.706 1.00 18.09 151 GLN A C 1
ATOM 1013 O O . GLN A 1 152 ? 31.635 -33.951 -17.860 1.00 16.82 151 GLN A O 1
ATOM 1019 N N . GLN A 1 153 ? 33.217 -35.460 -18.417 1.00 18.66 152 GLN A N 1
ATOM 1020 C CA . GLN A 1 153 ? 33.899 -35.463 -17.141 1.00 19.73 152 GLN A CA 1
ATOM 1021 C C . GLN A 1 153 ? 34.964 -34.375 -17.219 1.00 20.02 152 GLN A C 1
ATOM 1022 O O . GLN A 1 153 ? 35.726 -34.304 -18.194 1.00 20.71 152 GLN A O 1
ATOM 1028 N N . VAL A 1 154 ? 35.022 -33.533 -16.190 1.00 19.47 153 VAL A N 1
ATOM 1029 C CA . VAL A 1 154 ? 35.962 -32.403 -16.179 1.00 18.43 153 VAL A CA 1
ATOM 1030 C C . VAL A 1 154 ? 36.766 -32.389 -14.888 1.00 18.08 153 VAL A C 1
ATOM 1031 O O . VAL A 1 154 ? 36.296 -32.863 -13.859 1.00 17.80 153 VAL A O 1
ATOM 1035 N N . ASP A 1 155 ? 37.980 -31.846 -14.965 1.00 17.43 154 ASP A N 1
ATOM 1036 C CA . ASP A 1 155 ? 38.721 -31.442 -13.771 1.00 17.51 154 ASP A CA 1
ATOM 1037 C C . ASP A 1 155 ? 38.237 -30.056 -13.354 1.00 17.02 154 ASP A C 1
ATOM 1038 O O . ASP A 1 155 ? 37.950 -29.208 -14.202 1.00 17.54 154 ASP A O 1
ATOM 1043 N N . VAL A 1 156 ? 38.127 -29.839 -12.051 1.00 16.18 155 VAL A N 1
ATOM 1044 C CA . VAL A 1 156 ? 37.740 -28.551 -11.516 1.00 15.91 155 VAL A CA 1
ATOM 1045 C C . VAL A 1 156 ? 38.867 -28.009 -10.642 1.00 15.26 155 VAL A C 1
ATOM 1046 O O . VAL A 1 156 ? 39.442 -28.750 -9.848 1.00 14.83 155 VAL A O 1
ATOM 1050 N N . ILE A 1 157 ? 39.174 -26.721 -10.811 1.00 14.45 156 ILE A N 1
ATOM 1051 C CA . ILE A 1 157 ? 40.085 -25.992 -9.939 1.00 14.21 156 ILE A CA 1
ATOM 1052 C C . ILE A 1 157 ? 39.256 -25.020 -9.096 1.00 14.05 156 ILE A C 1
ATOM 1053 O O . ILE A 1 157 ? 38.714 -24.053 -9.623 1.00 12.95 156 ILE A O 1
ATOM 1058 N N . LYS A 1 158 ? 39.176 -25.285 -7.795 1.00 14.60 157 LYS A N 1
ATOM 1059 C CA . LYS A 1 158 ? 38.413 -24.449 -6.863 1.00 15.49 157 LYS A CA 1
ATOM 1060 C C . LYS A 1 158 ? 39.111 -23.122 -6.638 1.00 15.77 157 LYS A C 1
ATOM 1061 O O . LYS A 1 158 ? 40.266 -23.086 -6.193 1.00 15.85 157 LYS A O 1
ATOM 1067 N N . LEU A 1 159 ? 38.393 -22.050 -6.950 1.00 15.93 158 LEU A N 1
ATOM 1068 C CA . LEU A 1 159 ? 38.821 -20.679 -6.714 1.00 16.96 158 LEU A CA 1
ATOM 1069 C C . LEU A 1 159 ? 37.812 -20.003 -5.811 1.00 18.79 158 LEU A C 1
ATOM 1070 O O . LEU A 1 159 ? 36.660 -20.434 -5.720 1.00 18.41 158 LEU A O 1
ATOM 1075 N N . TYR A 1 160 ? 38.252 -18.924 -5.171 1.00 21.17 159 TYR A N 1
ATOM 1076 C CA . TYR A 1 160 ? 37.409 -18.125 -4.284 1.00 23.49 159 TYR A CA 1
ATOM 1077 C C . TYR A 1 160 ? 36.998 -16.772 -4.845 1.00 24.15 159 TYR A C 1
ATOM 1078 O O . TYR A 1 160 ? 36.043 -16.174 -4.339 1.00 25.26 159 TYR A O 1
ATOM 1087 N N . GLY A 1 161 ? 37.683 -16.287 -5.880 1.00 24.83 160 GLY A N 1
ATOM 1088 C CA . GLY A 1 161 ? 37.244 -15.065 -6.551 1.00 25.31 160 GLY A CA 1
ATOM 1089 C C . GLY A 1 161 ? 37.974 -14.736 -7.831 1.00 26.29 160 GLY A C 1
ATOM 1090 O O . GLY A 1 161 ? 38.829 -15.504 -8.300 1.00 25.07 160 GLY A O 1
ATOM 1091 N N . SER A 1 162 ? 37.613 -13.588 -8.403 1.00 26.73 161 SER A N 1
ATOM 1092 C CA . SER A 1 162 ? 38.267 -13.054 -9.605 1.00 27.28 161 SER A CA 1
ATOM 1093 C C . SER A 1 162 ? 38.459 -14.114 -10.687 1.00 25.43 161 SER A C 1
ATOM 1094 O O . SER A 1 162 ? 39.559 -14.246 -11.247 1.00 24.27 161 SER A O 1
ATOM 1097 N N . MET A 1 163 ? 37.387 -14.868 -10.954 1.00 23.69 162 MET A N 1
ATOM 1098 C CA . MET A 1 163 ? 37.402 -15.965 -11.950 1.00 23.38 162 MET A CA 1
ATOM 1099 C C . MET A 1 163 ? 37.954 -15.531 -13.305 1.00 20.41 162 MET A C 1
ATOM 1100 O O . MET A 1 163 ? 38.664 -16.276 -13.946 1.00 19.82 162 MET A O 1
ATOM 1105 N N . GLU A 1 164 ? 37.579 -14.328 -13.733 1.00 19.13 163 GLU A N 1
ATOM 1106 C CA . GLU A 1 164 ? 37.990 -13.738 -15.021 1.00 18.46 163 GLU A CA 1
ATOM 1107 C C . GLU A 1 164 ? 39.498 -13.803 -15.336 1.00 17.18 163 GLU A C 1
ATOM 1108 O O . GLU A 1 164 ? 39.887 -13.856 -16.505 1.00 16.95 163 GLU A O 1
ATOM 1114 N N . LEU A 1 165 ? 40.342 -13.784 -14.303 1.00 16.04 164 LEU A N 1
ATOM 1115 C CA . LEU A 1 165 ? 41.796 -13.888 -14.480 1.00 15.61 164 LEU A CA 1
ATOM 1116 C C . LEU A 1 165 ? 42.251 -15.263 -14.977 1.00 15.70 164 LEU A C 1
ATOM 1117 O O . LEU A 1 165 ? 43.208 -15.363 -15.773 1.00 14.89 164 LEU A O 1
ATOM 1122 N N . ALA A 1 166 ? 41.581 -16.316 -14.500 1.00 15.99 165 ALA A N 1
ATOM 1123 C CA . ALA A 1 166 ? 42.096 -17.689 -14.657 1.00 16.07 165 ALA A CA 1
ATOM 1124 C C . ALA A 1 166 ? 42.447 -18.081 -16.107 1.00 16.48 165 ALA A C 1
ATOM 1125 O O . ALA A 1 166 ? 43.564 -18.547 -16.353 1.00 16.95 165 ALA A O 1
ATOM 1127 N N . PRO A 1 167 ? 41.520 -17.877 -17.067 1.00 16.61 166 PRO A N 1
ATOM 1128 C CA . PRO A 1 167 ? 41.869 -18.225 -18.454 1.00 17.05 166 PRO A CA 1
ATOM 1129 C C . PRO A 1 167 ? 43.027 -17.401 -19.051 1.00 17.73 166 PRO A C 1
ATOM 1130 O O . PRO A 1 167 ? 43.729 -17.903 -19.935 1.00 18.87 166 PRO A O 1
ATOM 1134 N N . LEU A 1 168 ? 43.224 -16.169 -18.574 1.00 17.77 167 LEU A N 1
ATOM 1135 C CA . LEU A 1 168 ? 44.278 -15.285 -19.095 1.00 18.49 167 LEU A CA 1
ATOM 1136 C C . LEU A 1 168 ? 45.685 -15.784 -18.760 1.00 18.88 167 LEU A C 1
ATOM 1137 O O . LEU A 1 168 ? 46.599 -15.618 -19.568 1.00 19.98 167 LEU A O 1
ATOM 1142 N N . VAL A 1 169 ? 45.847 -16.400 -17.588 1.00 18.56 168 VAL A N 1
ATOM 1143 C CA . VAL A 1 169 ? 47.144 -16.952 -17.157 1.00 18.35 168 VAL A CA 1
ATOM 1144 C C . VAL A 1 169 ? 47.222 -18.476 -17.268 1.00 18.30 168 VAL A C 1
ATOM 1145 O O . VAL A 1 169 ? 48.086 -19.093 -16.661 1.00 18.20 168 VAL A O 1
ATOM 1149 N N . GLY A 1 170 ? 46.316 -19.074 -18.034 1.00 18.48 169 GLY A N 1
ATOM 1150 C CA . GLY A 1 170 ? 46.336 -20.518 -18.299 1.00 19.38 169 GLY A CA 1
ATOM 1151 C C . GLY A 1 170 ? 45.855 -21.441 -17.193 1.00 19.42 169 GLY A C 1
ATOM 1152 O O . GLY A 1 170 ? 46.009 -22.656 -17.298 1.00 19.77 169 GLY A O 1
ATOM 1153 N N . LEU A 1 171 ? 45.272 -20.882 -16.137 1.00 19.47 170 LEU A N 1
ATOM 1154 C CA . LEU A 1 171 ? 44.665 -21.690 -15.092 1.00 20.00 170 LEU A CA 1
ATOM 1155 C C . LEU A 1 171 ? 43.293 -22.103 -15.602 1.00 20.46 170 LEU A C 1
ATOM 1156 O O . LEU A 1 171 ? 42.393 -21.279 -15.736 1.00 22.19 170 LEU A O 1
ATOM 1161 N N . GLY A 1 172 ? 43.131 -23.369 -15.924 1.00 21.17 171 GLY A N 1
ATOM 1162 C CA . GLY A 1 172 ? 41.870 -23.816 -16.504 1.00 21.50 171 GLY A CA 1
ATOM 1163 C C . GLY A 1 172 ? 41.580 -23.306 -17.915 1.00 20.76 171 GLY A C 1
ATOM 1164 O O . GLY A 1 172 ? 42.023 -22.225 -18.347 1.00 22.56 171 GLY A O 1
ATOM 1165 N N . ASP A 1 173 ? 40.796 -24.104 -18.619 1.00 18.93 172 ASP A N 1
ATOM 1166 C CA . ASP A 1 173 ? 40.409 -23.858 -20.002 1.00 17.48 172 ASP A CA 1
ATOM 1167 C C . ASP A 1 173 ? 39.159 -23.005 -20.064 1.00 16.10 172 ASP A C 1
ATOM 1168 O O . ASP A 1 173 ? 38.992 -22.205 -20.980 1.00 15.64 172 ASP A O 1
ATOM 1173 N N . LEU A 1 174 ? 38.266 -23.204 -19.100 1.00 14.53 173 LEU A N 1
ATOM 1174 C CA . LEU A 1 174 ? 37.075 -22.383 -18.962 1.00 13.50 173 LEU A CA 1
ATOM 1175 C C . LEU A 1 174 ? 36.876 -22.018 -17.501 1.00 12.68 173 LEU A C 1
ATOM 1176 O O . LEU A 1 174 ? 37.487 -22.601 -16.613 1.00 12.57 173 LEU A O 1
ATOM 1181 N N . ILE A 1 175 ? 36.014 -21.037 -17.283 1.00 11.99 174 ILE A N 1
ATOM 1182 C CA . ILE A 1 175 ? 35.495 -20.731 -15.961 1.00 11.76 174 ILE A CA 1
ATOM 1183 C C . ILE A 1 175 ? 34.001 -20.949 -15.974 1.00 11.36 174 ILE A C 1
ATOM 1184 O O . ILE A 1 175 ? 33.386 -20.914 -17.027 1.00 11.67 174 ILE A O 1
ATOM 1189 N N . VAL A 1 176 ? 33.435 -21.152 -14.791 1.00 11.36 175 VAL A N 1
ATOM 1190 C CA . VAL A 1 176 ? 32.011 -21.053 -14.556 1.00 11.26 175 VAL A CA 1
ATOM 1191 C C . VAL A 1 176 ? 31.817 -19.915 -13.550 1.00 11.72 175 VAL A C 1
ATOM 1192 O O . VAL A 1 176 ? 32.469 -19.884 -12.496 1.00 11.72 175 VAL A O 1
ATOM 1196 N N . ASP A 1 177 ? 30.926 -18.982 -13.881 1.00 11.64 176 ASP A N 1
ATOM 1197 C CA . ASP A 1 177 ? 30.657 -17.853 -13.003 1.00 11.75 176 ASP A CA 1
ATOM 1198 C C . ASP A 1 177 ? 29.260 -17.306 -13.249 1.00 11.72 176 ASP A C 1
ATOM 1199 O O . ASP A 1 177 ? 28.594 -17.656 -14.245 1.00 10.53 176 ASP A O 1
ATOM 1204 N N . VAL A 1 178 ? 28.818 -16.463 -12.320 1.00 11.72 177 VAL A N 1
ATOM 1205 C CA . VAL A 1 178 ? 27.641 -15.642 -12.527 1.00 12.19 177 VAL A CA 1
ATOM 1206 C C . VAL A 1 178 ? 27.994 -14.454 -13.424 1.00 12.89 177 VAL A C 1
ATOM 1207 O O . VAL A 1 178 ? 29.029 -13.797 -13.243 1.00 12.43 177 VAL A O 1
ATOM 1211 N N . VAL A 1 179 ? 27.139 -14.234 -14.421 1.00 13.57 178 VAL A N 1
ATOM 1212 C CA . VAL A 1 179 ? 27.255 -13.128 -15.367 1.00 14.33 178 VAL A CA 1
ATOM 1213 C C . VAL A 1 179 ? 25.946 -12.354 -15.381 1.00 15.15 178 VAL A C 1
ATOM 1214 O O . VAL A 1 179 ? 24.887 -12.948 -15.459 1.00 14.82 178 VAL A O 1
ATOM 1218 N N . ASP A 1 180 ? 26.032 -11.026 -15.303 1.00 16.86 179 ASP A N 1
ATOM 1219 C CA . ASP A 1 180 ? 24.871 -10.145 -15.411 1.00 18.46 179 ASP A CA 1
ATOM 1220 C C . ASP A 1 180 ? 24.983 -9.407 -16.759 1.00 17.87 179 ASP A C 1
ATOM 1221 O O . ASP A 1 180 ? 24.351 -9.812 -17.723 1.00 18.16 179 ASP A O 1
ATOM 1226 N N . THR A 1 181 ? 25.824 -8.382 -16.829 1.00 17.30 180 THR A N 1
ATOM 1227 C CA . THR A 1 181 ? 25.960 -7.554 -18.016 1.00 16.88 180 THR A CA 1
ATOM 1228 C C . THR A 1 181 ? 26.928 -8.175 -19.025 1.00 16.73 180 THR A C 1
ATOM 1229 O O . THR A 1 181 ? 26.801 -7.948 -20.220 1.00 16.39 180 THR A O 1
ATOM 1233 N N . GLY A 1 182 ? 27.903 -8.938 -18.539 1.00 15.67 181 GLY A N 1
ATOM 1234 C CA . GLY A 1 182 ? 29.002 -9.414 -19.385 1.00 15.56 181 GLY A CA 1
ATOM 1235 C C . GLY A 1 182 ? 30.186 -8.474 -19.546 1.00 15.46 181 GLY A C 1
ATOM 1236 O O . GLY A 1 182 ? 31.152 -8.814 -20.247 1.00 14.34 181 GLY A O 1
ATOM 1237 N N . ASN A 1 183 ? 30.149 -7.321 -18.869 1.00 15.70 182 ASN A N 1
ATOM 1238 C CA . ASN A 1 183 ? 31.185 -6.288 -19.020 1.00 16.67 182 ASN A CA 1
ATOM 1239 C C . ASN A 1 183 ? 32.557 -6.689 -18.492 1.00 16.70 182 ASN A C 1
ATOM 1240 O O . ASN A 1 183 ? 33.564 -6.410 -19.130 1.00 17.19 182 ASN A O 1
ATOM 1245 N N . THR A 1 184 ? 32.596 -7.266 -17.296 1.00 17.51 183 THR A N 1
ATOM 1246 C CA . THR A 1 184 ? 33.826 -7.829 -16.743 1.00 18.28 183 THR A CA 1
ATOM 1247 C C . THR A 1 184 ? 34.449 -8.813 -17.725 1.00 17.88 183 THR A C 1
ATOM 1248 O O . THR A 1 184 ? 35.634 -8.706 -18.039 1.00 18.38 183 THR A O 1
ATOM 1252 N N . LEU A 1 185 ? 33.650 -9.756 -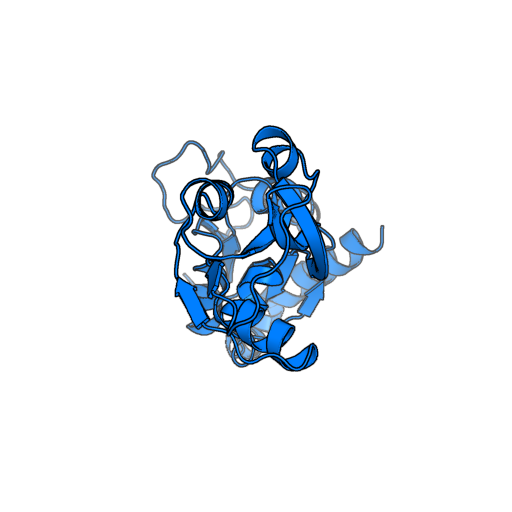18.221 1.00 17.75 184 LEU A N 1
ATOM 1253 C CA . LEU A 1 185 ? 34.150 -10.721 -19.200 1.00 17.92 184 LEU A CA 1
ATOM 1254 C C . LEU A 1 185 ? 34.736 -9.979 -20.406 1.00 18.00 184 LEU A C 1
ATOM 1255 O O . LEU A 1 185 ? 35.920 -10.147 -20.730 1.00 17.22 184 LEU A O 1
ATOM 1260 N N . ARG A 1 186 ? 33.922 -9.132 -21.037 1.00 18.75 185 ARG A N 1
ATOM 1261 C CA . ARG A 1 186 ? 34.354 -8.382 -22.235 1.00 19.94 185 ARG A CA 1
ATOM 1262 C C . ARG A 1 186 ? 35.608 -7.530 -21.993 1.00 19.77 185 ARG A C 1
ATOM 1263 O O . ARG A 1 186 ? 36.497 -7.492 -22.839 1.00 19.29 185 ARG A O 1
ATOM 1271 N N . ALA A 1 187 ? 35.672 -6.864 -20.836 1.00 19.28 186 ALA A N 1
ATOM 1272 C CA . ALA A 1 187 ? 36.829 -6.032 -20.467 1.00 19.20 186 ALA A CA 1
ATOM 1273 C C . ALA A 1 187 ? 38.129 -6.823 -20.385 1.00 18.93 186 ALA A C 1
ATOM 1274 O O . ALA A 1 187 ? 39.201 -6.257 -20.556 1.00 18.20 186 ALA A O 1
ATOM 1276 N N . ASN A 1 188 ? 38.020 -8.120 -20.107 1.00 18.75 187 ASN A N 1
ATOM 1277 C CA . ASN A 1 188 ? 39.172 -8.995 -19.975 1.00 19.61 187 ASN A CA 1
ATOM 1278 C C . ASN A 1 188 ? 39.427 -9.905 -21.176 1.00 19.69 187 ASN A C 1
ATOM 1279 O O . ASN A 1 188 ? 40.246 -10.811 -21.084 1.00 20.62 187 ASN A O 1
ATOM 1284 N N . GLY A 1 189 ? 38.755 -9.655 -22.305 1.00 19.29 188 GLY A N 1
ATOM 1285 C CA . GLY A 1 189 ? 38.963 -10.437 -23.532 1.00 19.34 188 GLY A CA 1
ATOM 1286 C C . GLY A 1 189 ? 38.374 -11.839 -23.474 1.00 19.09 188 GLY A C 1
ATOM 1287 O O . GLY A 1 189 ? 38.832 -12.739 -24.182 1.00 18.17 188 GLY A O 1
ATOM 1288 N N . LEU A 1 190 ? 37.373 -12.018 -22.612 1.00 18.49 189 LEU A N 1
ATOM 1289 C CA . LEU A 1 190 ? 36.653 -13.273 -22.473 1.00 18.75 189 LEU A CA 1
ATOM 1290 C C . LEU A 1 190 ? 35.276 -13.115 -23.081 1.00 18.93 189 LEU A C 1
ATOM 1291 O O . LEU A 1 190 ? 34.760 -11.999 -23.181 1.00 18.60 189 LEU A O 1
ATOM 1296 N N . GLU A 1 191 ? 34.685 -14.242 -23.465 1.00 19.71 190 GLU A N 1
ATOM 1297 C CA . GLU A 1 191 ? 33.310 -14.295 -23.937 1.00 20.47 190 GLU A CA 1
ATOM 1298 C C . GLU A 1 191 ? 32.612 -15.476 -23.277 1.00 20.02 190 GLU A C 1
ATOM 1299 O O . GLU A 1 191 ? 33.236 -16.521 -23.024 1.00 18.56 190 GLU A O 1
ATOM 1305 N N . ALA A 1 192 ? 31.321 -15.307 -22.999 1.00 19.35 191 ALA A N 1
ATOM 1306 C CA . ALA A 1 192 ? 30.504 -16.415 -22.522 1.00 19.48 191 ALA A CA 1
ATOM 1307 C C . ALA A 1 192 ? 30.401 -17.466 -23.641 1.00 20.22 191 ALA A C 1
ATOM 1308 O O . ALA A 1 192 ? 30.260 -17.122 -24.826 1.00 20.41 191 ALA A O 1
ATOM 1310 N N . ARG A 1 193 ? 30.538 -18.734 -23.270 1.00 20.83 192 ARG A N 1
ATOM 1311 C CA . ARG A 1 193 ? 30.417 -19.843 -24.207 1.00 21.66 192 ARG A CA 1
ATOM 1312 C C . ARG A 1 193 ? 29.019 -20.449 -24.117 1.00 20.45 192 ARG A C 1
ATOM 1313 O O . ARG A 1 193 ? 28.302 -20.479 -25.125 1.00 21.15 192 ARG A O 1
ATOM 1321 N N . ASP A 1 194 ? 28.638 -20.905 -22.919 1.00 18.12 193 ASP A N 1
ATOM 1322 C CA . ASP A 1 194 ? 27.347 -21.562 -22.683 1.00 16.88 193 ASP A CA 1
ATOM 1323 C C . ASP A 1 194 ? 26.579 -20.889 -21.559 1.00 15.01 193 ASP A C 1
ATOM 1324 O O . ASP A 1 194 ? 27.175 -20.426 -20.596 1.00 13.76 193 ASP A O 1
ATOM 1329 N N . HIS A 1 195 ? 25.255 -20.871 -21.695 1.00 13.82 194 HIS A N 1
ATOM 1330 C CA . HIS A 1 195 ? 24.320 -20.492 -20.626 1.00 13.28 194 HIS A CA 1
ATOM 1331 C C . HIS A 1 195 ? 23.984 -21.754 -19.838 1.00 12.98 194 HIS A C 1
ATOM 1332 O O . HIS A 1 195 ? 23.546 -22.746 -20.418 1.00 12.61 194 HIS A O 1
ATOM 1339 N N . ILE A 1 196 ? 24.228 -21.736 -18.527 1.00 12.78 195 ILE A N 1
ATOM 1340 C CA . ILE A 1 196 ? 23.939 -22.886 -17.681 1.00 12.58 195 ILE A CA 1
ATOM 1341 C C . ILE A 1 196 ? 22.498 -22.821 -17.179 1.00 12.80 195 ILE A C 1
ATOM 1342 O O . ILE A 1 196 ? 21.711 -23.725 -17.436 1.00 12.27 195 ILE A O 1
ATOM 1347 N N . CYS A 1 197 ? 22.177 -21.763 -16.447 1.00 13.30 196 CYS A N 1
ATOM 1348 C CA . CYS A 1 197 ? 20.828 -21.521 -15.957 1.00 13.32 196 CYS A CA 1
ATOM 1349 C C . CYS A 1 197 ? 20.717 -20.096 -15.491 1.00 13.17 196 CYS A C 1
ATOM 1350 O O . CYS A 1 197 ? 21.730 -19.442 -15.207 1.00 12.47 196 CYS A O 1
ATOM 1353 N N . ASP A 1 198 ? 19.470 -19.640 -15.383 1.00 12.69 197 ASP A N 1
ATOM 1354 C CA . ASP A 1 198 ? 19.173 -18.344 -14.822 1.00 12.75 197 ASP A CA 1
ATOM 1355 C C . ASP A 1 198 ? 19.244 -18.456 -13.322 1.00 12.45 197 ASP A C 1
ATOM 1356 O O . ASP A 1 198 ? 18.998 -19.526 -12.745 1.00 12.32 197 ASP A O 1
ATOM 1361 N N . VAL A 1 199 ? 19.586 -17.335 -12.710 1.00 11.91 198 VAL A N 1
ATOM 1362 C CA . VAL A 1 199 ? 19.798 -17.252 -11.285 1.00 11.93 198 VAL A CA 1
ATOM 1363 C C . VAL A 1 199 ? 19.005 -16.063 -10.775 1.00 11.89 198 VAL A C 1
ATOM 1364 O O . VAL A 1 199 ? 18.969 -15.007 -11.390 1.00 11.82 198 VAL A O 1
ATOM 1368 N N . SER A 1 200 ? 18.360 -16.267 -9.642 1.00 12.12 199 SER A N 1
ATOM 1369 C CA . SER A 1 200 ? 17.720 -15.188 -8.913 1.00 11.72 199 SER A CA 1
ATOM 1370 C C . SER A 1 200 ? 17.774 -15.547 -7.447 1.00 11.69 199 SER A C 1
ATOM 1371 O O . SER A 1 200 ? 18.058 -16.690 -7.089 1.00 10.78 199 SER A O 1
ATOM 1374 N N . SER A 1 201 ? 17.506 -14.551 -6.614 1.00 12.14 200 SER A N 1
ATOM 1375 C CA . SER A 1 201 ? 17.504 -14.729 -5.180 1.00 12.39 200 SER A CA 1
ATOM 1376 C C . SER A 1 201 ? 16.189 -15.341 -4.691 1.00 12.13 200 SER A C 1
ATOM 1377 O O . SER A 1 201 ? 15.106 -15.023 -5.205 1.00 12.01 200 SER A O 1
ATOM 1380 N N . ARG A 1 202 ? 16.314 -16.221 -3.693 1.00 11.31 201 ARG A N 1
ATOM 1381 C CA . ARG A 1 202 ? 15.235 -17.083 -3.241 1.00 11.14 201 ARG A CA 1
ATOM 1382 C C . ARG A 1 202 ? 15.085 -16.923 -1.741 1.00 10.84 201 ARG A C 1
ATOM 1383 O O . ARG A 1 202 ? 16.073 -16.776 -1.022 1.00 9.97 201 ARG A O 1
ATOM 1391 N N . LEU A 1 203 ? 13.842 -16.984 -1.286 1.00 10.42 202 LEU A N 1
ATOM 1392 C CA . LEU A 1 203 ? 13.543 -17.031 0.140 1.00 10.33 202 LEU A CA 1
ATOM 1393 C C . LEU A 1 203 ? 13.596 -18.473 0.633 1.00 10.06 202 LEU A C 1
ATOM 1394 O O . LEU A 1 203 ? 12.780 -19.307 0.237 1.00 9.52 202 LEU A O 1
ATOM 1399 N N . ILE A 1 204 ? 14.554 -18.738 1.524 1.00 9.87 203 ILE A N 1
ATOM 1400 C CA . ILE A 1 204 ? 14.723 -20.048 2.145 1.00 9.70 203 ILE A CA 1
ATOM 1401 C C . ILE A 1 204 ? 14.402 -19.982 3.637 1.00 9.42 203 ILE A C 1
ATOM 1402 O O . ILE A 1 204 ? 14.578 -18.939 4.259 1.00 8.76 203 ILE A O 1
ATOM 1407 N N . VAL A 1 205 ? 13.916 -21.099 4.180 1.00 9.45 204 VAL A N 1
ATOM 1408 C CA A VAL A 1 205 ? 13.509 -21.197 5.579 0.50 9.75 204 VAL A CA 1
ATOM 1409 C CA B VAL A 1 205 ? 13.547 -21.187 5.593 0.50 9.78 204 VAL A CA 1
ATOM 1410 C C . VAL A 1 205 ? 14.088 -22.464 6.203 1.00 10.09 204 VAL A C 1
ATOM 1411 O O . VAL A 1 205 ? 14.164 -23.515 5.535 1.00 10.16 204 VAL A O 1
ATOM 1418 N N . ASN A 1 206 ? 14.490 -22.358 7.471 1.00 10.72 205 ASN A N 1
ATOM 1419 C CA . ASN A 1 206 ? 14.958 -23.505 8.233 1.00 11.31 205 ASN A CA 1
ATOM 1420 C C . ASN A 1 206 ? 13.739 -24.386 8.440 1.00 11.83 205 ASN A C 1
ATOM 1421 O O . ASN A 1 206 ? 12.657 -23.880 8.751 1.00 12.11 205 ASN A O 1
ATOM 1426 N N . GLN A 1 207 ? 13.928 -25.692 8.298 1.00 12.45 206 GLN A N 1
ATOM 1427 C CA . GLN A 1 207 ? 12.814 -26.653 8.274 1.00 12.53 206 GLN A CA 1
ATOM 1428 C C . GLN A 1 207 ? 12.093 -26.780 9.622 1.00 12.58 206 GLN A C 1
ATOM 1429 O O . GLN A 1 207 ? 10.906 -27.105 9.655 1.00 12.01 206 GLN A O 1
ATOM 1435 N N . VAL A 1 208 ? 12.801 -26.515 10.720 1.00 12.79 207 VAL A N 1
ATOM 1436 C CA . VAL A 1 208 ? 12.195 -26.512 12.064 1.00 13.05 207 VAL A CA 1
ATOM 1437 C C . VAL A 1 208 ? 11.513 -25.172 12.353 1.00 12.98 207 VAL A C 1
ATOM 1438 O O . VAL A 1 208 ? 10.373 -25.125 12.834 1.00 12.56 207 VAL A O 1
ATOM 1442 N N . SER A 1 209 ? 12.215 -24.078 12.074 1.00 13.50 208 SER A N 1
ATOM 1443 C CA . SER A 1 209 ? 11.630 -22.728 12.200 1.00 14.13 208 SER A CA 1
ATOM 1444 C C . SER A 1 209 ? 10.311 -22.593 11.452 1.00 14.57 208 SER A C 1
ATOM 1445 O O . SER A 1 209 ? 9.387 -21.946 11.948 1.00 14.09 208 SER A O 1
ATOM 1448 N N . TYR A 1 210 ? 10.223 -23.212 10.271 1.00 15.86 209 TYR A N 1
ATOM 1449 C CA . TYR A 1 210 ? 8.976 -23.198 9.478 1.00 17.21 209 TYR A CA 1
ATOM 1450 C C . TYR A 1 210 ? 7.782 -23.780 10.235 1.00 18.28 209 TYR A C 1
ATOM 1451 O O . TYR A 1 210 ? 6.650 -23.310 10.078 1.00 17.79 209 TYR A O 1
ATOM 1460 N N . LYS A 1 211 ? 8.051 -24.814 11.030 1.00 19.66 210 LYS A N 1
ATOM 1461 C CA . LYS A 1 211 ? 7.036 -25.485 11.847 1.00 21.04 210 LYS A CA 1
ATOM 1462 C C . LYS A 1 211 ? 6.815 -24.759 13.175 1.00 21.64 210 LYS A C 1
ATOM 1463 O O . LYS A 1 211 ? 5.683 -24.557 13.588 1.00 22.90 210 LYS A O 1
ATOM 1469 N N . ARG A 1 212 ? 7.898 -24.395 13.849 1.00 22.10 211 ARG A N 1
ATOM 1470 C CA . ARG A 1 212 ? 7.824 -23.833 15.201 1.00 22.16 211 ARG A CA 1
ATOM 1471 C C . ARG A 1 212 ? 7.445 -22.359 15.247 1.00 21.25 211 ARG A C 1
ATOM 1472 O O . ARG A 1 212 ? 6.808 -21.925 16.208 1.00 20.32 211 ARG A O 1
ATOM 1480 N N . LYS A 1 213 ? 7.841 -21.590 14.230 1.00 19.28 212 LYS A N 1
ATOM 1481 C CA . LYS A 1 213 ? 7.623 -20.140 14.216 1.00 18.84 212 LYS A CA 1
ATOM 1482 C C . LYS A 1 213 ? 6.756 -19.684 13.035 1.00 18.11 212 LYS A C 1
ATOM 1483 O O . LYS A 1 213 ? 6.890 -18.551 12.552 1.00 17.18 212 LYS A O 1
ATOM 1489 N N . PHE A 1 214 ? 5.837 -20.542 12.604 1.00 17.19 213 PHE A N 1
ATOM 1490 C CA . PHE A 1 214 ? 5.029 -20.251 11.424 1.00 17.11 213 PHE A CA 1
ATOM 1491 C C . PHE A 1 214 ? 4.168 -18.993 11.576 1.00 16.76 213 PHE A C 1
ATOM 1492 O O . PHE A 1 214 ? 4.009 -18.243 10.615 1.00 15.66 213 PHE A O 1
ATOM 1500 N N . ALA A 1 215 ? 3.646 -18.753 12.782 1.00 17.17 214 ALA A N 1
ATOM 1501 C CA . ALA A 1 215 ? 2.812 -17.576 13.043 1.00 16.98 214 ALA A CA 1
ATOM 1502 C C . ALA A 1 215 ? 3.566 -16.264 12.833 1.00 16.32 214 ALA A C 1
ATOM 1503 O O . ALA A 1 215 ? 2.968 -15.288 12.424 1.00 15.91 214 ALA A O 1
ATOM 1505 N N . LEU A 1 216 ? 4.864 -16.246 13.133 1.00 15.81 215 LEU A N 1
ATOM 1506 C CA . LEU A 1 216 ? 5.695 -15.073 12.874 1.00 15.87 215 LEU A CA 1
ATOM 1507 C C . LEU A 1 216 ? 6.068 -14.970 11.394 1.00 14.96 215 LEU A C 1
ATOM 1508 O O . LEU A 1 216 ? 6.038 -13.878 10.829 1.00 14.79 215 LEU A O 1
ATOM 1513 N N . LEU A 1 217 ? 6.416 -16.101 10.781 1.00 14.09 216 LEU A N 1
ATOM 1514 C CA . LEU A 1 217 ? 6.814 -16.132 9.364 1.00 14.33 216 LEU A CA 1
ATOM 1515 C C . LEU A 1 217 ? 5.679 -15.809 8.390 1.00 14.32 216 LEU A C 1
ATOM 1516 O O . LEU A 1 217 ? 5.856 -15.015 7.467 1.00 13.97 216 LEU A O 1
ATOM 1521 N N . GLU A 1 218 ? 4.522 -16.423 8.612 1.00 14.88 217 GLU A N 1
ATOM 1522 C CA . GLU A 1 218 ? 3.439 -16.410 7.631 1.00 15.72 217 GLU A CA 1
ATOM 1523 C C . GLU A 1 218 ? 3.107 -15.020 7.081 1.00 14.81 217 GLU A C 1
ATOM 1524 O O . GLU A 1 218 ? 3.098 -14.854 5.856 1.00 14.39 217 GLU A O 1
ATOM 1530 N N . PRO A 1 219 ? 2.859 -14.027 7.960 1.00 14.72 218 PRO A N 1
ATOM 1531 C CA . PRO A 1 219 ? 2.518 -12.706 7.394 1.00 14.99 218 PRO A CA 1
ATOM 1532 C C . PRO A 1 219 ? 3.625 -12.076 6.552 1.00 14.57 218 PRO A C 1
ATOM 1533 O O . PRO A 1 219 ? 3.325 -11.437 5.554 1.00 14.17 218 PRO A O 1
ATOM 1537 N N . ILE A 1 220 ? 4.882 -12.267 6.957 1.00 14.56 219 ILE A N 1
ATOM 1538 C CA . ILE A 1 220 ? 6.029 -11.784 6.191 1.00 14.20 219 ILE A CA 1
ATOM 1539 C C . ILE A 1 220 ? 6.074 -12.501 4.837 1.00 13.82 219 ILE A C 1
ATOM 1540 O O . ILE A 1 220 ? 6.180 -11.863 3.791 1.00 13.51 219 ILE A O 1
ATOM 1545 N N . LEU A 1 221 ? 5.945 -13.827 4.873 1.00 14.36 220 LEU A N 1
ATOM 1546 C CA . LEU A 1 221 ? 5.922 -14.655 3.656 1.00 14.66 220 LEU A CA 1
ATOM 1547 C C . LEU A 1 221 ? 4.799 -14.234 2.703 1.00 14.64 220 LEU A C 1
ATOM 1548 O O . LEU A 1 221 ? 5.021 -14.068 1.496 1.00 14.62 220 LEU A O 1
ATOM 1553 N N . ASP A 1 222 ? 3.606 -14.034 3.261 1.00 14.62 221 ASP A N 1
ATOM 1554 C CA . ASP A 1 222 ? 2.455 -13.565 2.500 1.00 14.88 221 ASP A CA 1
ATOM 1555 C C . ASP A 1 222 ? 2.688 -12.185 1.890 1.00 14.25 221 ASP A C 1
ATOM 1556 O O . ASP A 1 222 ? 2.270 -11.940 0.770 1.00 13.69 221 ASP A O 1
ATOM 1561 N N . SER A 1 223 ? 3.346 -11.294 2.635 1.00 13.81 222 SER A N 1
ATOM 1562 C CA . SER A 1 223 ? 3.622 -9.943 2.139 1.00 13.67 222 SER A CA 1
ATOM 1563 C C . SER A 1 223 ? 4.570 -10.015 0.958 1.00 14.02 222 SER A C 1
ATOM 1564 O O . SER A 1 223 ? 4.326 -9.386 -0.067 1.00 13.93 222 SER A O 1
ATOM 1567 N N . PHE A 1 224 ? 5.634 -10.804 1.112 1.00 14.49 223 PHE A N 1
ATOM 1568 C CA . PHE A 1 224 ? 6.619 -11.013 0.052 1.00 14.88 223 PHE A CA 1
ATOM 1569 C C . PHE A 1 224 ? 5.954 -11.533 -1.214 1.00 15.03 223 PHE A C 1
ATOM 1570 O O . PHE A 1 224 ? 6.185 -10.999 -2.289 1.00 14.11 223 PHE A O 1
ATOM 1578 N N . LYS A 1 225 ? 5.109 -12.548 -1.055 1.00 15.41 224 LYS A N 1
ATOM 1579 C CA . LYS A 1 225 ? 4.381 -13.141 -2.163 1.00 16.20 224 LYS A CA 1
ATOM 1580 C C . LYS A 1 225 ? 3.526 -12.088 -2.868 1.00 16.18 224 LYS A C 1
ATOM 1581 O O . LYS A 1 225 ? 3.552 -11.986 -4.092 1.00 15.15 224 LYS A O 1
ATOM 1587 N N . ASN A 1 226 ? 2.790 -11.300 -2.084 1.00 16.46 225 ASN A N 1
ATOM 1588 C CA . ASN A 1 226 ? 1.989 -10.208 -2.634 1.00 17.27 225 ASN A CA 1
ATOM 1589 C C . ASN A 1 226 ? 2.846 -9.178 -3.375 1.00 17.66 225 ASN A C 1
ATOM 1590 O O . ASN A 1 226 ? 2.490 -8.769 -4.481 1.00 18.64 225 ASN A O 1
ATOM 1595 N N . SER A 1 227 ? 3.975 -8.787 -2.782 1.00 18.41 226 SER A N 1
ATOM 1596 C CA . SER A 1 227 ? 4.900 -7.827 -3.407 1.00 18.77 226 SER A CA 1
ATOM 1597 C C . SER A 1 227 ? 5.472 -8.310 -4.735 1.00 20.17 226 SER A C 1
ATOM 1598 O O . SER A 1 227 ? 5.466 -7.565 -5.719 1.00 19.84 226 SER A O 1
ATOM 1601 N N . ILE A 1 228 ? 5.953 -9.551 -4.766 1.00 22.53 227 ILE A N 1
ATOM 1602 C CA . ILE A 1 228 ? 6.527 -10.105 -6.001 1.00 24.55 227 ILE A CA 1
ATOM 1603 C C . ILE A 1 228 ? 5.495 -10.273 -7.132 1.00 25.50 227 ILE A C 1
ATOM 1604 O O . ILE A 1 228 ? 5.875 -10.268 -8.297 1.00 24.34 227 ILE A O 1
ATOM 1609 N N . ASN A 1 229 ? 4.206 -10.392 -6.795 1.00 27.47 228 ASN A N 1
ATOM 1610 C CA . ASN A 1 229 ? 3.149 -10.484 -7.818 1.00 29.88 228 ASN A CA 1
ATOM 1611 C C . ASN A 1 229 ? 3.034 -9.235 -8.727 1.00 32.44 228 ASN A C 1
ATOM 1612 O O . ASN A 1 229 ? 2.490 -9.334 -9.826 1.00 32.18 228 ASN A O 1
ATOM 1617 N N . SER A 1 230 ? 3.532 -8.080 -8.279 1.00 36.16 229 SER A N 1
ATOM 1618 C CA . SER A 1 230 ? 3.681 -6.901 -9.156 1.00 38.40 229 SER A CA 1
ATOM 1619 C C . SER A 1 230 ? 5.149 -6.656 -9.523 1.00 39.58 229 SER A C 1
ATOM 1620 O O . SER A 1 230 ? 5.726 -7.365 -10.354 1.00 40.10 229 SER A O 1
#

Nearest PDB structures (foldseek):
  7z8u-assembly1_A-2  TM=1.001E+00  e=3.625E-47  Psychrobacter arcticus
  6r02-assembly1_G  TM=9.972E-01  e=2.465E-46  Psychrobacter arcticus
  7z6r-assembly1_D  TM=9.964E-01  e=3.212E-46  Psychrobacter arcticus
  6fua-assembly1_C-2  TM=9.953E-01  e=1.056E-45  Psychrobacter arcticus 273-4
  8oy0-assembly1_H  TM=9.808E-01  e=3.010E-40  Acinetobacter baumannii ATCC 17978

B-factor: mean 18.22, std 7.19, range [1.87, 60.15]

InterPro domains:
  IPR001348 ATP phosphoribosyltransferase HisG [PTHR21403] (24-226)
  IPR013820 ATP phosphoribosyltransferase, catalytic domain [PF01634] (73-223)
  IPR013820 ATP phosphoribosyltransferase, catalytic domain [TIGR00070] (24-204)
  IPR018198 ATP phosphoribosyltransferase, conserved site [PS01316] (163-184)
  IPR024893 ATP phosphoribosyltransferase HisG, short form [MF_01018] (23-228)
  IPR024893 ATP phosphoribosyltransferase HisG, short form [cd13595] (23-225)

Foldseek 3Di:
DQAFEEEEEDDFGCVVCQVLCVLLQWHFPDDPVPDPDQWTATSDNRYIYGYDHLLCRLVCQLVVVGFKYKHKPLSCQQVPCPQWDFDDQLQTPKWFWFKKAAPPDDDDPDAWEEEECRQRLVQVQVVVVVGHHHYHHDDDPQLCCRVVVNTGMYIDTGHPCPSQVVSRMDTDGTSGMMGMTMIGGPVSCVPVVVNVVSSSVSSVVVSVD

Organism: Psychrobacter arcticus (strain DSM 17307 / VKM B-2377 / 273-4) (NCBI:txid259536)

Solvent-accessible surface area: 10931 Å² total; per-residue (Å²): 122,168,6,1,6,0,0,0,6,114,37,110,18,6,121,46,0,55,74,20,3,117,71,23,48,1,70,23,119,74,84,3,88,92,29,230,105,141,78,2,69,10,58,40,116,72,4,63,0,13,29,25,195,42,57,60,0,1,48,82,0,53,137,35,57,0,8,0,0,0,2,6,49,15,13,1,77,27,75,28,38,130,114,9,72,67,58,24,43,3,126,18,13,93,23,61,0,25,0,2,6,58,120,115,56,124,69,42,164,114,126,3,80,0,0,0,63,6,26,70,13,0,114,67,29,3,65,84,99,72,64,133,13,69,34,48,92,36,180,41,80,6,45,96,3,15,85,105,51,72,5,30,6,0,0,26,53,14,75,93,16,83,76,15,160,89,51,36,6,69,42,121,33,93,34,36,98,5,6,1,35,0,0,0,12,53,94,10,65,137,201,60,74,87,63,0,74,78,12,17,82,24,0,99,110,33,42,108,138

Radius of gyration: 18.93 Å; Cα contacts (8 Å, |Δi|>4): 434; chains: 1; bounding box: 45×38×51 Å

CATH classification: 3.40.190.10 (+1 more: 3.40.190.10)

Secondary structure (DSSP, 8-state):
--SEEEEEETTHHHHHHHHHHHHTT--BSS-GGG---SEEEBSSTTEEEEEE-GGGHHHHHHHTSSSEEEEEHHHHHHH--TTSEEEEEEEEEEEEEEEEEETTPPPPSS--EEEES-HHHHHHHHHHTT---EEEE--S-GGGGGGGTS-SEEEEEESSSHHHHHTTEEEEEEEEEEEEEEEE-TTHHHHSHHHHHHHHHHHHHHHT-

Sequence (209 aa):
FLGLTLALSKGRILEETMPLLLRAAGVELLEDPEASRKLIFPTSNPNVRVLILRASSDVPTYVEHGAADFGVAGKDVLLEHGANHVYELLDLKIAQCKLMTAGVKDAPLPNRRLRIATKYVNVARAYFASQGQQVDVIKLYGSMELAPLVGLGDLIVDVVDTGNTLRANGLEARDHICDVSSRLIVVNQVSYKRKFALLEPILDSFKNSINS